Protein AF-A0A9Q9VNU4-F1 (afdb_monomer)

Mean predicted aligned error: 15.57 Å

Radius of gyration: 25.38 Å; Cα contacts (8 Å, |Δi|>4): 364; chains: 1; bounding box: 86×66×63 Å

Structure (mmCIF, N/CA/C/O backbone):
data_AF-A0A9Q9VNU4-F1
#
_entry.id   AF-A0A9Q9VNU4-F1
#
loop_
_atom_site.group_PDB
_atom_site.id
_atom_site.type_symbol
_atom_site.label_atom_id
_atom_site.label_alt_id
_atom_site.label_comp_id
_atom_site.label_asym_id
_atom_site.label_entity_id
_atom_site.label_seq_id
_atom_site.pdbx_PDB_ins_code
_atom_site.Cartn_x
_atom_site.Cartn_y
_atom_site.Cartn_z
_atom_site.occupancy
_atom_site.B_iso_or_equiv
_atom_site.auth_seq_id
_atom_site.auth_comp_id
_atom_site.auth_asym_id
_atom_site.auth_atom_id
_atom_site.pdbx_PDB_model_num
ATOM 1 N N . MET A 1 1 ? 21.575 -27.801 -21.746 1.00 34.59 1 MET A N 1
ATOM 2 C CA . MET A 1 1 ? 21.919 -27.372 -20.378 1.00 34.59 1 MET A CA 1
ATOM 3 C C . MET A 1 1 ? 20.641 -26.868 -19.729 1.00 34.59 1 MET A C 1
ATOM 5 O O . MET A 1 1 ? 20.031 -25.948 -20.246 1.00 34.59 1 MET A O 1
ATOM 9 N N . LEU A 1 2 ? 20.195 -27.627 -18.731 1.00 24.92 2 LEU A N 1
ATOM 10 C CA . LEU A 1 2 ? 18.969 -27.537 -17.918 1.00 24.92 2 LEU A CA 1
ATOM 11 C C . LEU A 1 2 ? 19.121 -26.368 -16.908 1.00 24.92 2 LEU A C 1
ATOM 13 O O . LEU A 1 2 ? 20.249 -26.140 -16.490 1.00 24.92 2 LEU A O 1
ATOM 17 N N . ASN A 1 3 ? 18.145 -25.585 -16.433 1.00 24.52 3 ASN A N 1
ATOM 18 C CA . ASN A 1 3 ? 16.682 -25.635 -16.376 1.00 24.52 3 ASN A CA 1
ATOM 19 C C . ASN A 1 3 ? 16.146 -24.196 -16.205 1.00 24.52 3 ASN A C 1
ATOM 21 O O . ASN A 1 3 ? 16.646 -23.470 -15.346 1.00 24.52 3 ASN A O 1
ATOM 25 N N . GLU A 1 4 ? 15.075 -23.838 -16.912 1.00 27.62 4 GLU A N 1
ATOM 26 C CA . GLU A 1 4 ? 14.162 -22.769 -16.491 1.00 27.62 4 GLU A CA 1
ATOM 27 C C . GLU A 1 4 ? 13.049 -23.378 -15.626 1.00 27.62 4 GLU A C 1
ATOM 29 O O . GLU A 1 4 ? 12.491 -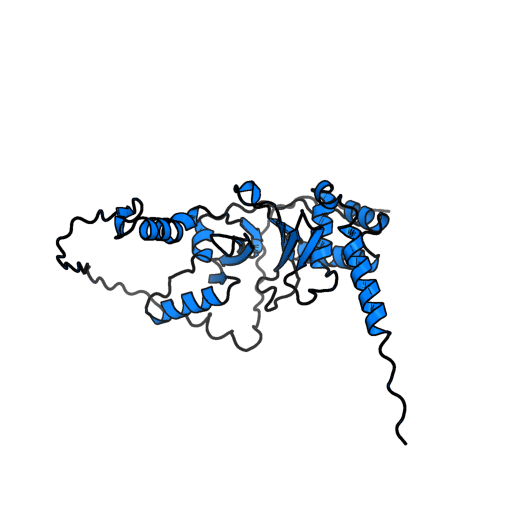24.421 -15.975 1.00 27.62 4 GLU A O 1
ATOM 34 N N . LEU A 1 5 ? 12.726 -22.756 -14.490 1.00 25.97 5 LEU A N 1
ATOM 35 C CA . LEU A 1 5 ? 11.567 -23.122 -13.672 1.00 25.97 5 LEU A CA 1
ATOM 36 C C . LEU A 1 5 ? 10.558 -21.964 -13.677 1.00 25.97 5 LEU A C 1
ATOM 38 O O . LEU A 1 5 ? 10.872 -20.899 -13.149 1.00 25.97 5 LEU A O 1
ATOM 42 N N . PRO A 1 6 ? 9.337 -22.162 -14.206 1.00 28.62 6 PRO A N 1
ATOM 43 C CA . PRO A 1 6 ? 8.233 -21.236 -13.999 1.00 28.62 6 PRO A CA 1
ATOM 44 C C . PRO A 1 6 ? 7.686 -21.360 -12.569 1.00 28.62 6 PRO A C 1
ATOM 46 O O . PRO A 1 6 ? 7.612 -22.458 -12.007 1.00 28.62 6 PRO A O 1
ATOM 49 N N . CYS A 1 7 ? 7.262 -20.232 -11.992 1.00 28.98 7 CYS A N 1
ATOM 50 C CA . CYS A 1 7 ? 6.582 -20.141 -10.699 1.00 28.98 7 CYS A CA 1
ATOM 51 C C . CYS A 1 7 ? 5.257 -20.927 -10.708 1.00 28.98 7 CYS A C 1
ATOM 53 O O . CYS A 1 7 ? 4.194 -20.393 -11.015 1.00 28.98 7 CYS A O 1
ATOM 55 N N . LEU A 1 8 ? 5.321 -22.215 -10.371 1.00 26.56 8 LEU A N 1
ATOM 56 C CA . LEU A 1 8 ? 4.157 -23.070 -10.159 1.00 26.56 8 LEU A CA 1
ATOM 57 C C . LEU A 1 8 ? 3.638 -22.930 -8.725 1.00 26.56 8 LEU A C 1
ATOM 59 O O . LEU A 1 8 ? 4.369 -23.120 -7.753 1.00 26.56 8 LEU A O 1
ATOM 63 N N . VAL A 1 9 ? 2.337 -22.651 -8.638 1.00 28.89 9 VAL A N 1
ATOM 64 C CA . VAL A 1 9 ? 1.485 -22.654 -7.443 1.00 28.89 9 VAL A CA 1
ATOM 65 C C . VAL A 1 9 ? 1.793 -23.871 -6.563 1.00 28.89 9 VAL A C 1
ATOM 67 O O . VAL A 1 9 ? 1.526 -25.010 -6.949 1.00 28.89 9 VAL A O 1
ATOM 70 N N . ARG A 1 10 ? 2.337 -23.647 -5.359 1.00 26.19 10 ARG A N 1
ATOM 71 C CA . ARG A 1 10 ? 2.519 -24.699 -4.349 1.00 26.19 10 ARG A CA 1
ATOM 72 C C . ARG A 1 10 ? 1.637 -24.453 -3.130 1.00 26.19 10 ARG A C 1
ATOM 74 O O . ARG A 1 10 ? 1.645 -23.401 -2.506 1.00 26.19 10 ARG A O 1
ATOM 81 N N . ARG A 1 11 ? 0.874 -25.501 -2.836 1.00 24.28 11 ARG A N 1
ATOM 82 C CA . ARG A 1 11 ? -0.026 -25.728 -1.706 1.00 24.28 11 ARG A CA 1
ATOM 83 C C . ARG A 1 11 ? 0.711 -25.523 -0.374 1.00 24.28 11 ARG A C 1
ATOM 85 O O . ARG A 1 11 ? 1.752 -26.135 -0.146 1.00 24.28 11 ARG A O 1
ATOM 92 N N . TRP A 1 12 ? 0.150 -24.682 0.491 1.00 25.73 12 TRP A N 1
ATOM 93 C CA . TRP A 1 12 ? 0.707 -24.300 1.789 1.00 25.73 12 TRP A CA 1
ATOM 94 C C . TRP A 1 12 ? 0.872 -25.502 2.737 1.00 25.73 12 TRP A C 1
ATOM 96 O O . TRP A 1 12 ? -0.091 -26.215 3.023 1.00 25.73 12 TRP A O 1
ATOM 106 N N . ARG A 1 13 ? 2.088 -25.698 3.261 1.00 21.03 13 ARG A N 1
ATOM 107 C CA . ARG A 1 13 ? 2.364 -26.470 4.482 1.00 21.03 13 ARG A CA 1
ATOM 108 C C . ARG A 1 13 ? 2.942 -25.495 5.504 1.00 21.03 13 ARG A C 1
ATOM 110 O O . ARG A 1 13 ? 3.979 -24.891 5.256 1.00 21.03 13 ARG A O 1
ATOM 117 N N . LEU A 1 14 ? 2.238 -25.321 6.619 1.00 23.92 14 LEU A N 1
ATOM 118 C CA . LEU A 1 14 ? 2.679 -24.515 7.754 1.00 23.92 14 LEU A CA 1
ATOM 119 C C . LEU A 1 14 ? 3.905 -25.182 8.392 1.00 23.92 14 LEU A C 1
ATOM 121 O O . LEU A 1 14 ? 3.800 -26.284 8.927 1.00 23.92 14 LEU A O 1
ATOM 125 N N . GLN A 1 15 ? 5.053 -24.511 8.348 1.00 21.91 15 GLN A N 1
ATOM 126 C CA . GLN A 1 15 ? 6.173 -24.769 9.249 1.00 21.91 15 GLN A CA 1
ATOM 127 C C . GLN A 1 15 ? 6.395 -23.503 10.072 1.00 21.91 15 GLN A C 1
ATOM 129 O O . GLN A 1 15 ? 6.761 -22.453 9.551 1.00 21.91 15 GLN A O 1
ATOM 134 N N . LEU A 1 16 ? 6.082 -23.611 11.362 1.00 23.41 16 LEU A N 1
ATOM 135 C CA . LEU A 1 16 ? 6.299 -22.579 12.364 1.00 23.41 16 LEU A CA 1
ATOM 136 C C . LEU A 1 16 ? 7.785 -22.586 12.732 1.00 23.41 16 LEU A C 1
ATOM 138 O O . LEU A 1 16 ? 8.254 -23.552 13.326 1.00 23.41 16 LEU A O 1
ATOM 142 N N . ASN A 1 17 ? 8.504 -21.515 12.404 1.00 23.59 17 ASN A N 1
ATOM 143 C CA . ASN A 1 17 ? 9.797 -21.221 13.012 1.00 23.59 17 ASN A CA 1
ATOM 144 C C . ASN A 1 17 ? 9.643 -19.985 13.899 1.00 23.59 17 ASN A C 1
ATOM 146 O O . ASN A 1 17 ? 9.332 -18.891 13.431 1.00 23.59 17 ASN A O 1
ATOM 150 N N . HIS A 1 18 ? 9.837 -20.197 15.198 1.00 25.20 18 HIS A N 1
ATOM 151 C CA . HIS A 1 18 ? 9.922 -19.157 16.212 1.00 25.20 18 HIS A CA 1
ATOM 152 C C . HIS A 1 18 ? 11.251 -18.410 16.045 1.00 25.20 18 HIS A C 1
ATOM 154 O O . HIS A 1 18 ? 12.316 -18.990 16.245 1.00 25.20 18 HIS A O 1
ATOM 160 N N . GLN A 1 19 ? 11.196 -17.118 15.727 1.00 23.56 19 GLN A N 1
ATOM 161 C CA . GLN A 1 19 ? 12.301 -16.197 15.980 1.00 23.56 19 GLN A CA 1
ATOM 162 C C . GLN A 1 19 ? 11.777 -14.997 16.765 1.00 23.56 19 GLN A C 1
ATOM 164 O O . GLN A 1 19 ? 10.882 -14.272 16.335 1.00 23.56 19 GLN A O 1
ATOM 169 N N . SER A 1 20 ? 12.330 -14.840 17.962 1.00 24.19 20 SER A N 1
ATOM 170 C CA . SER A 1 20 ? 12.171 -13.709 18.864 1.00 24.19 20 SER A CA 1
ATOM 171 C C . SER A 1 20 ? 12.849 -12.480 18.254 1.00 24.19 20 SER A C 1
ATOM 173 O O . SER A 1 20 ? 14.050 -12.490 17.998 1.00 24.19 20 SER A O 1
ATOM 175 N N . ILE A 1 21 ? 12.080 -11.417 18.015 1.00 30.14 21 ILE A N 1
ATOM 176 C CA . ILE A 1 21 ? 12.589 -10.158 17.460 1.00 30.14 21 ILE A CA 1
ATOM 177 C C . ILE A 1 21 ? 12.680 -9.135 18.593 1.00 30.14 21 ILE A C 1
ATOM 179 O O . ILE A 1 21 ? 11.670 -8.741 19.174 1.00 30.14 21 ILE A O 1
ATOM 183 N N . LEU A 1 22 ? 13.909 -8.717 18.895 1.00 23.70 22 LEU A N 1
ATOM 184 C CA . LEU A 1 22 ? 14.224 -7.610 19.796 1.00 23.70 22 LEU A CA 1
ATOM 185 C C . LEU A 1 22 ? 13.928 -6.271 19.097 1.00 23.70 22 LEU A C 1
ATOM 187 O O . LEU A 1 22 ? 14.356 -6.031 17.970 1.00 23.70 22 LEU A O 1
ATOM 191 N N . PHE A 1 23 ? 13.171 -5.411 19.778 1.00 29.06 23 PHE A N 1
ATOM 192 C CA . PHE A 1 23 ? 12.784 -4.071 19.330 1.00 29.06 23 PHE A CA 1
ATOM 193 C C . PHE A 1 23 ? 13.932 -3.062 19.529 1.00 29.06 23 PHE A C 1
ATOM 195 O O . PHE A 1 23 ? 14.555 -3.077 20.590 1.00 29.06 23 PHE A O 1
ATOM 202 N N . PRO A 1 24 ? 14.180 -2.119 18.600 1.00 29.47 24 PRO A N 1
ATOM 203 C CA . PRO A 1 24 ? 15.022 -0.960 18.878 1.00 29.47 24 PRO A CA 1
ATOM 204 C C . PRO A 1 24 ? 14.367 -0.035 19.915 1.00 29.47 24 PRO A C 1
ATOM 206 O O . PRO A 1 24 ? 13.177 0.286 19.863 1.00 29.47 24 PRO A O 1
ATOM 209 N N . ASN A 1 25 ? 15.185 0.369 20.880 1.00 36.34 25 ASN A N 1
ATOM 210 C CA . ASN A 1 25 ? 14.823 0.958 22.163 1.00 36.34 25 ASN A CA 1
ATOM 211 C C . ASN A 1 25 ? 14.117 2.323 22.053 1.00 36.34 25 ASN A C 1
ATOM 213 O O . ASN A 1 25 ? 14.747 3.310 21.683 1.00 36.34 25 ASN A O 1
ATOM 217 N N . ARG A 1 26 ? 12.821 2.345 22.418 1.00 35.53 26 ARG A N 1
ATOM 218 C CA . ARG A 1 26 ? 12.043 3.412 23.119 1.00 35.53 26 ARG A CA 1
ATOM 219 C C . ARG A 1 26 ? 10.527 3.112 23.137 1.00 35.53 26 ARG A C 1
ATOM 221 O O . ARG A 1 26 ? 9.760 3.878 23.704 1.00 35.53 26 ARG A O 1
ATOM 228 N N . TRP A 1 27 ? 10.083 2.004 22.537 1.00 44.81 27 TRP A N 1
ATOM 229 C CA . TRP A 1 27 ? 8.650 1.710 22.350 1.00 44.81 27 TRP A CA 1
ATOM 230 C C . TRP A 1 27 ? 8.255 0.268 22.715 1.00 44.81 27 TRP A C 1
ATOM 232 O O . TRP A 1 27 ? 7.097 -0.110 22.570 1.00 44.81 27 TRP A O 1
ATOM 242 N N . SER A 1 28 ? 9.200 -0.523 23.238 1.00 30.06 28 SER A N 1
ATOM 243 C CA . SER A 1 28 ? 9.034 -1.937 23.608 1.00 30.06 28 SER A CA 1
ATOM 244 C C . SER A 1 28 ? 8.224 -2.169 24.887 1.00 30.06 28 SER A C 1
ATOM 246 O O . SER A 1 28 ? 7.683 -3.253 25.049 1.00 30.06 28 SER A O 1
ATOM 248 N N . ASN A 1 29 ? 8.112 -1.179 25.777 1.00 28.39 29 ASN A N 1
ATOM 249 C CA . ASN A 1 29 ? 7.577 -1.410 27.127 1.00 28.39 29 ASN A CA 1
ATOM 250 C C . ASN A 1 29 ? 6.106 -1.013 27.315 1.00 28.39 29 ASN A C 1
ATOM 252 O O . ASN A 1 29 ? 5.580 -1.199 28.397 1.00 28.39 29 ASN A O 1
ATOM 256 N N . VAL A 1 30 ? 5.419 -0.461 26.306 1.00 37.03 30 VAL A N 1
ATOM 257 C CA . VAL A 1 30 ? 4.043 0.050 26.507 1.00 37.03 30 VAL A CA 1
ATOM 258 C C . VAL A 1 30 ? 2.973 -0.865 25.907 1.00 37.03 30 VAL A C 1
ATOM 260 O O . VAL A 1 30 ? 1.842 -0.861 26.373 1.00 37.03 30 VAL A O 1
ATOM 263 N N . VAL A 1 31 ? 3.300 -1.674 24.894 1.00 37.28 31 VAL A N 1
ATOM 264 C CA . VAL A 1 31 ? 2.297 -2.501 24.189 1.00 37.28 31 VAL A CA 1
ATOM 265 C C . VAL A 1 31 ? 2.208 -3.921 24.757 1.00 37.28 31 VAL A C 1
ATOM 267 O O . VAL A 1 31 ? 1.127 -4.499 24.791 1.00 37.28 31 VAL A O 1
ATOM 270 N N . THR A 1 32 ? 3.315 -4.475 25.252 1.00 33.34 32 THR A N 1
ATOM 271 C CA . THR A 1 32 ? 3.377 -5.827 25.836 1.00 33.34 32 THR A CA 1
ATOM 272 C C . THR A 1 32 ? 2.886 -5.895 27.281 1.00 33.34 32 THR A C 1
ATOM 274 O O . THR A 1 32 ? 2.442 -6.952 27.715 1.00 33.34 32 THR A O 1
ATOM 277 N N . GLU A 1 33 ? 2.911 -4.785 28.020 1.00 30.86 33 GLU A N 1
ATOM 278 C CA . GLU A 1 33 ? 2.530 -4.765 29.439 1.00 30.86 33 GLU A CA 1
ATOM 279 C C . GLU A 1 33 ? 1.004 -4.680 29.649 1.00 30.86 33 GLU A C 1
ATOM 281 O O . GLU A 1 33 ? 0.493 -5.151 30.659 1.00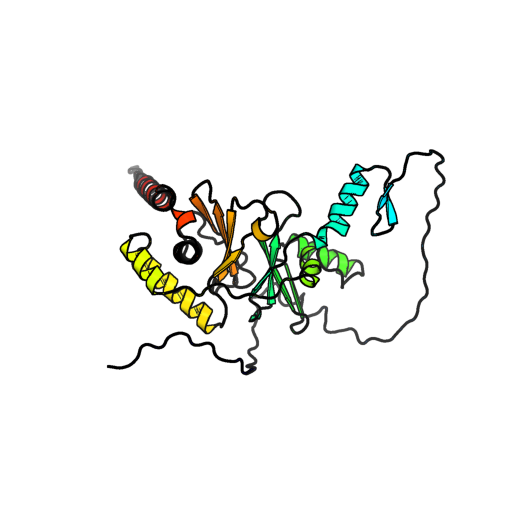 30.86 33 GLU A O 1
ATOM 286 N N . TYR A 1 34 ? 0.243 -4.168 28.670 1.00 35.50 34 TYR A N 1
ATOM 287 C CA . TYR A 1 34 ? -1.209 -3.969 28.815 1.00 35.50 34 TYR A CA 1
ATOM 288 C C . TYR A 1 34 ? -2.058 -5.246 28.712 1.00 35.50 34 TYR A C 1
ATOM 290 O O . TYR A 1 34 ? -3.191 -5.249 29.187 1.00 35.50 34 TYR A O 1
ATOM 298 N N . TYR A 1 35 ? -1.551 -6.322 28.102 1.00 37.28 35 TYR A N 1
ATOM 299 C CA . TYR A 1 35 ? -2.343 -7.536 27.848 1.00 37.28 35 TYR A CA 1
ATOM 300 C C . TYR A 1 35 ? -1.955 -8.740 28.715 1.00 37.28 35 TYR A C 1
ATOM 302 O O . TYR A 1 35 ? -2.563 -9.799 28.577 1.00 37.28 35 TYR A O 1
ATOM 310 N N . HIS A 1 36 ? -0.979 -8.602 29.621 1.00 32.16 36 HIS A N 1
ATOM 311 C CA . HIS A 1 36 ? -0.465 -9.740 30.391 1.00 32.16 36 HIS A CA 1
ATOM 312 C C . HIS A 1 36 ? -1.122 -9.950 31.768 1.00 32.16 36 HIS A C 1
ATOM 314 O O . HIS A 1 36 ? -0.790 -10.919 32.450 1.00 32.16 36 HIS A O 1
ATOM 320 N N . THR A 1 37 ? -2.056 -9.092 32.190 1.00 32.81 37 THR A N 1
ATOM 321 C CA . THR A 1 37 ? -2.603 -9.122 33.558 1.00 32.81 37 THR A CA 1
ATOM 322 C C . THR A 1 37 ? -4.081 -8.742 33.635 1.00 32.81 37 THR A C 1
ATOM 324 O O . THR A 1 37 ? -4.416 -7.697 34.173 1.00 32.81 37 THR A O 1
ATOM 327 N N . VAL A 1 38 ? -4.994 -9.611 33.190 1.00 29.33 38 VAL A N 1
ATOM 328 C CA . VAL A 1 38 ? -6.340 -9.657 33.798 1.00 29.33 38 VAL A CA 1
ATOM 329 C C . VAL A 1 38 ? -6.870 -11.095 33.775 1.00 29.33 38 VAL A C 1
ATOM 331 O O . VAL A 1 38 ? -7.426 -11.555 32.779 1.00 29.33 38 VAL A O 1
ATOM 334 N N . GLU A 1 39 ? -6.704 -11.811 34.890 1.00 26.58 39 GLU A N 1
ATOM 335 C CA . GLU A 1 39 ? -7.546 -12.967 35.213 1.00 26.58 39 GLU A CA 1
ATOM 336 C C . GLU A 1 39 ? -8.970 -12.465 35.484 1.00 26.58 39 GLU A C 1
ATOM 338 O O . GLU A 1 39 ? -9.198 -11.585 36.316 1.00 26.58 39 GLU A O 1
ATOM 343 N N . LEU A 1 40 ? -9.935 -12.997 34.735 1.00 26.56 40 LEU A N 1
ATOM 344 C CA . LEU A 1 40 ? -11.345 -12.650 34.859 1.00 26.56 40 LEU A CA 1
ATOM 345 C C . LEU A 1 40 ? -11.933 -13.310 36.112 1.00 26.56 40 LEU A C 1
ATOM 347 O O . LEU A 1 40 ? -12.049 -14.533 36.171 1.00 26.56 40 LEU A O 1
ATOM 351 N N . GLN A 1 41 ? -12.398 -12.502 37.064 1.00 24.81 41 GLN A N 1
ATOM 352 C CA . GLN A 1 41 ? -13.490 -12.901 37.953 1.00 24.81 41 GLN A CA 1
ATOM 353 C C . GLN A 1 41 ? -14.753 -12.101 37.603 1.00 24.81 41 GLN A C 1
ATOM 355 O O . GLN A 1 41 ? -14.663 -10.897 37.357 1.00 24.81 41 GLN A O 1
ATOM 360 N N . PRO A 1 42 ? -15.932 -12.747 37.546 1.00 26.23 42 PRO A N 1
ATOM 361 C CA . PRO A 1 42 ? -17.157 -12.099 37.110 1.00 26.23 42 PRO A CA 1
ATOM 362 C C . PRO A 1 42 ? -17.793 -11.330 38.272 1.00 26.23 42 PRO A C 1
ATOM 364 O O . PRO A 1 42 ? -18.307 -11.926 39.216 1.00 26.23 42 PRO A O 1
ATOM 367 N N . THR A 1 43 ? -17.821 -10.004 38.182 1.00 24.16 43 THR A N 1
ATOM 368 C CA . THR A 1 43 ? -18.694 -9.167 39.011 1.00 24.16 43 THR A CA 1
ATOM 369 C C . THR A 1 43 ? -19.861 -8.660 38.171 1.00 24.16 43 THR A C 1
ATOM 371 O O . THR A 1 43 ? -19.714 -7.847 37.263 1.00 24.16 43 THR A O 1
ATOM 374 N N . MET A 1 44 ? -21.051 -9.180 38.478 1.00 29.52 44 MET A N 1
ATOM 375 C CA . MET A 1 44 ? -22.321 -8.587 38.067 1.00 29.52 44 MET A CA 1
ATOM 376 C C . MET A 1 44 ? -22.458 -7.210 38.722 1.00 29.52 44 MET A C 1
ATOM 378 O O . MET A 1 44 ? -22.459 -7.133 39.948 1.00 29.52 44 MET A O 1
ATOM 382 N N . VAL A 1 45 ? -22.665 -6.155 37.932 1.00 25.28 45 VAL A N 1
ATOM 383 C CA . VAL A 1 45 ? -23.333 -4.934 38.405 1.00 25.28 45 VAL A CA 1
ATOM 384 C C . VAL A 1 45 ? -24.285 -4.439 37.318 1.00 25.28 45 VAL A C 1
ATOM 386 O O . VAL A 1 45 ? -23.940 -4.360 36.140 1.00 25.28 45 VAL A O 1
ATOM 389 N N . LEU A 1 46 ? -25.519 -4.202 37.755 1.00 24.66 46 LEU A N 1
ATOM 390 C CA . LEU A 1 46 ? -26.686 -3.799 36.985 1.00 24.66 46 LEU A CA 1
ATOM 391 C C . LEU A 1 46 ? -26.581 -2.368 36.436 1.00 24.66 46 LEU A C 1
ATOM 393 O O . LEU A 1 46 ? -25.860 -1.521 36.948 1.00 24.66 46 LEU A O 1
ATOM 397 N N . SER A 1 47 ? -27.367 -2.169 35.379 1.00 31.61 47 SER A N 1
ATOM 398 C CA . SER A 1 47 ? -27.673 -0.942 34.644 1.00 31.61 47 SER A CA 1
ATOM 399 C C . SER A 1 47 ? -27.954 0.287 35.509 1.00 31.61 47 SER A C 1
ATOM 401 O O . SER A 1 47 ? -28.786 0.219 36.406 1.00 31.61 47 SER A O 1
ATOM 403 N N . GLU A 1 48 ? -27.409 1.435 35.093 1.00 23.52 48 GLU A N 1
ATOM 404 C CA . GLU A 1 48 ? -28.064 2.736 35.259 1.00 23.52 48 GLU A CA 1
ATOM 405 C C . GLU A 1 48 ? -27.982 3.528 33.945 1.00 23.52 48 GLU A C 1
ATOM 407 O O . GLU A 1 48 ? -26.945 4.066 33.556 1.00 23.52 48 GLU A O 1
ATOM 412 N N . ASN A 1 49 ? -29.110 3.560 33.230 1.00 33.06 49 ASN A N 1
ATOM 413 C CA . ASN A 1 49 ? -29.376 4.503 32.150 1.00 33.06 49 ASN A CA 1
ATOM 414 C C . ASN A 1 49 ? -29.606 5.889 32.764 1.00 33.06 49 ASN A C 1
ATOM 416 O O . ASN A 1 49 ? -30.620 6.106 33.423 1.00 33.06 49 ASN A O 1
ATOM 420 N N . GLN A 1 50 ? -28.716 6.846 32.509 1.00 29.48 50 GLN A N 1
ATOM 421 C CA . GLN A 1 50 ? -28.994 8.248 32.814 1.00 29.48 50 GLN A CA 1
ATOM 422 C C . GLN A 1 50 ? -29.756 8.887 31.648 1.00 29.48 50 GLN A C 1
ATOM 424 O O . GLN A 1 50 ? -29.176 9.331 30.657 1.00 29.48 50 GLN A O 1
ATOM 429 N N . GLN A 1 51 ? -31.083 8.911 31.787 1.00 35.47 51 GLN A N 1
ATOM 430 C CA . GLN A 1 51 ? -31.946 9.909 31.161 1.00 35.47 51 GLN A CA 1
ATOM 431 C C . GLN A 1 51 ? -31.662 11.265 31.809 1.00 35.47 51 GLN A C 1
ATOM 433 O O . GLN A 1 51 ? -31.831 11.432 33.015 1.00 35.47 51 GLN A O 1
ATOM 438 N N . THR A 1 52 ? -31.247 12.241 31.007 1.00 29.45 52 THR A N 1
ATOM 439 C CA . THR A 1 52 ? -31.325 13.653 31.378 1.00 29.45 52 THR A CA 1
ATOM 440 C C . THR A 1 52 ? -32.529 14.261 30.671 1.00 29.45 52 THR A C 1
ATOM 442 O O . THR A 1 52 ? -32.464 14.668 29.511 1.00 29.45 52 THR A O 1
ATOM 445 N N . ASP A 1 53 ? -33.653 14.289 31.387 1.00 33.69 53 ASP A N 1
ATOM 446 C CA . ASP A 1 53 ? -34.790 15.136 31.050 1.00 33.69 53 ASP A CA 1
ATOM 447 C C . ASP A 1 53 ? -34.431 16.586 31.389 1.00 33.69 53 ASP A C 1
ATOM 449 O O . ASP A 1 53 ? -34.263 16.950 32.549 1.00 33.69 53 ASP A O 1
ATOM 453 N N . ASN A 1 54 ? -34.321 17.418 30.356 1.00 32.31 54 ASN A N 1
ATOM 454 C CA . ASN A 1 54 ? -34.546 18.852 30.468 1.00 32.31 54 ASN A CA 1
ATOM 455 C C . ASN A 1 54 ? -35.659 19.201 29.477 1.00 32.31 54 ASN A C 1
ATOM 457 O O . ASN A 1 54 ? -35.471 19.149 28.257 1.00 32.31 54 ASN A O 1
ATOM 461 N N . GLU A 1 55 ? -36.834 19.508 30.027 1.00 41.22 55 GLU A N 1
ATOM 462 C CA . GLU A 1 55 ? -37.957 20.088 29.303 1.00 41.22 55 GLU A CA 1
ATOM 463 C C . GLU A 1 55 ? -37.561 21.471 28.775 1.00 41.22 55 GLU A C 1
ATOM 465 O O . GLU A 1 55 ? -37.476 22.439 29.525 1.00 41.22 55 GLU A O 1
ATOM 470 N N . ASP A 1 56 ? -37.379 21.569 27.459 1.00 33.09 56 ASP A N 1
ATOM 471 C CA . ASP A 1 56 ? -37.535 22.825 26.734 1.00 33.09 56 ASP A CA 1
ATOM 472 C C . ASP A 1 56 ? -38.601 22.620 25.649 1.00 33.09 56 ASP A C 1
ATOM 474 O O . ASP A 1 56 ? -38.420 21.875 24.674 1.00 33.09 56 ASP A O 1
ATOM 478 N N . LYS A 1 57 ? -39.775 23.214 25.888 1.00 42.03 57 LYS A N 1
ATOM 479 C CA . LYS A 1 57 ? -40.944 23.188 25.006 1.00 42.03 57 LYS A CA 1
ATOM 480 C C . LYS A 1 57 ? -40.753 24.214 23.894 1.00 42.03 57 LYS A C 1
ATOM 482 O O . LYS A 1 57 ? -41.284 25.318 23.934 1.00 42.03 57 LYS A O 1
ATOM 487 N N . THR A 1 58 ? -40.075 23.790 22.837 1.00 40.25 58 THR A N 1
ATOM 488 C CA . THR A 1 58 ? -40.256 24.334 21.486 1.00 40.25 58 THR A CA 1
ATOM 489 C C . THR A 1 58 ? -40.310 23.166 20.496 1.00 40.25 58 THR A C 1
ATOM 491 O O . THR A 1 58 ? -39.391 22.343 20.485 1.00 40.25 58 THR A O 1
ATOM 494 N N . PRO A 1 59 ? -41.354 23.038 19.650 1.00 42.91 59 PRO A N 1
ATOM 495 C CA . PRO A 1 59 ? -41.454 21.964 18.665 1.00 42.91 59 PRO A CA 1
ATOM 496 C C . PRO A 1 59 ? -40.567 22.290 17.453 1.00 42.91 59 PRO A C 1
ATOM 498 O O . PRO A 1 59 ? -41.034 22.489 16.336 1.00 42.91 59 PRO A O 1
ATOM 501 N N . GLY A 1 60 ? -39.258 22.393 17.677 1.00 52.28 60 GLY A N 1
ATOM 502 C CA . GLY A 1 60 ? -38.276 22.345 16.604 1.00 52.28 60 GLY A CA 1
ATOM 503 C C . GLY A 1 60 ? -38.119 20.890 16.184 1.00 52.28 60 GLY A C 1
ATOM 504 O O . GLY A 1 60 ? -37.792 20.061 17.027 1.00 52.28 60 GLY A O 1
ATOM 505 N N . ASN A 1 61 ? -38.382 20.569 14.914 1.00 63.31 61 ASN A N 1
ATOM 506 C CA . ASN A 1 61 ? -38.272 19.224 14.333 1.00 63.31 61 ASN A CA 1
ATOM 507 C C . ASN A 1 61 ? -36.908 18.563 14.638 1.00 63.31 61 ASN A C 1
ATOM 509 O O . ASN A 1 61 ? -35.963 18.657 13.849 1.00 63.31 61 ASN A O 1
ATOM 513 N N . LYS A 1 62 ? -36.794 17.872 15.778 1.00 73.69 62 LYS A N 1
ATOM 514 C CA . LYS A 1 62 ? -35.629 17.054 16.122 1.00 73.69 62 LYS A CA 1
ATOM 515 C C . LYS A 1 62 ? -35.647 15.832 15.208 1.00 73.69 62 LYS A C 1
ATOM 517 O O . LYS A 1 62 ? -36.612 15.075 15.193 1.00 73.69 62 LYS A O 1
ATOM 522 N N . SER A 1 63 ? -34.595 15.659 14.416 1.00 79.38 63 SER A N 1
ATOM 523 C CA . SER A 1 63 ? -34.480 14.549 13.466 1.00 79.38 63 SER A CA 1
ATOM 524 C C . SER A 1 63 ? -33.674 13.415 14.099 1.00 79.38 63 SER A C 1
ATOM 526 O O . SER A 1 63 ? -32.564 13.647 14.582 1.00 79.38 63 SER A O 1
ATOM 528 N N . ALA A 1 64 ? -34.228 12.202 14.106 1.00 87.06 64 ALA A N 1
ATOM 529 C CA . ALA A 1 64 ? -33.582 11.020 14.673 1.00 87.06 64 ALA A CA 1
ATOM 530 C C . ALA A 1 64 ? -32.768 10.261 13.622 1.00 87.06 64 ALA A C 1
ATOM 532 O O . ALA A 1 64 ? -33.224 10.069 12.489 1.00 87.06 64 ALA A O 1
ATOM 533 N N . CYS A 1 65 ? -31.591 9.773 14.013 1.00 84.12 65 CYS A N 1
ATOM 534 C CA . CYS A 1 65 ? -30.852 8.825 13.195 1.00 84.12 65 CYS A CA 1
ATOM 535 C C . CYS A 1 65 ? -31.572 7.481 13.156 1.00 84.12 65 CYS A C 1
ATOM 537 O O . CYS A 1 65 ? -31.782 6.852 14.189 1.00 84.12 65 CYS A O 1
ATOM 539 N N . GLN A 1 66 ? -31.877 7.000 11.953 1.00 82.56 66 GLN A N 1
ATOM 540 C CA . GLN A 1 66 ? -32.606 5.742 11.764 1.00 82.56 66 GLN A CA 1
ATOM 541 C C . GLN A 1 66 ? -31.795 4.499 12.165 1.00 82.56 66 GLN A C 1
ATOM 543 O O . GLN A 1 66 ? -32.362 3.429 12.344 1.00 82.56 66 GLN A O 1
ATOM 548 N N . LYS A 1 67 ? -30.469 4.628 12.303 1.00 78.06 67 LYS A N 1
ATOM 549 C CA . LYS A 1 67 ? -29.566 3.507 12.599 1.00 78.06 67 LYS A CA 1
ATOM 550 C C . LYS A 1 67 ? -29.216 3.359 14.082 1.00 78.06 67 LYS A C 1
ATOM 552 O O . LYS A 1 67 ? -28.942 2.246 14.512 1.00 78.06 67 LYS A O 1
ATOM 557 N N . CYS A 1 68 ? -29.209 4.440 14.864 1.00 81.00 68 CYS A N 1
ATOM 558 C CA . CYS A 1 68 ? -28.890 4.383 16.302 1.00 81.00 68 CYS A CA 1
ATOM 559 C C . CYS A 1 68 ? -29.869 5.136 17.213 1.00 81.00 68 CYS A C 1
ATOM 561 O O . CYS A 1 68 ? -29.672 5.159 18.424 1.00 81.00 68 CYS A O 1
ATOM 563 N N . GLY A 1 69 ? -30.896 5.780 16.657 1.00 81.38 69 GLY A N 1
ATOM 564 C CA . GLY A 1 69 ? -31.938 6.461 17.427 1.00 81.38 69 GLY A CA 1
ATOM 565 C C . GLY A 1 69 ? -31.525 7.786 18.078 1.00 81.38 69 GLY A C 1
ATOM 566 O O . GLY A 1 69 ? -32.349 8.400 18.746 1.00 81.38 69 GLY A O 1
ATOM 567 N N . ILE A 1 70 ? -30.290 8.267 17.887 1.00 84.75 70 ILE A N 1
ATOM 568 C CA . ILE A 1 70 ? -29.844 9.544 18.468 1.00 84.75 70 ILE A CA 1
ATOM 569 C C . ILE A 1 70 ? -30.550 10.718 17.770 1.00 84.75 70 ILE A C 1
ATOM 571 O O . ILE A 1 70 ? -30.597 10.789 16.538 1.00 84.75 70 ILE A O 1
ATOM 575 N N . PHE A 1 71 ? -31.078 11.651 18.565 1.00 86.94 71 PHE A N 1
ATOM 576 C CA . PHE A 1 71 ? -31.787 12.839 18.090 1.00 86.94 71 PHE A CA 1
ATOM 577 C C . PHE A 1 71 ? -30.845 14.023 17.880 1.00 86.94 71 PHE A C 1
ATOM 579 O O . PHE A 1 71 ? -29.983 14.315 18.709 1.00 86.94 71 PHE A O 1
ATOM 586 N N . PHE A 1 72 ? -31.063 14.759 16.794 1.00 88.88 72 PHE A N 1
ATOM 587 C CA . PHE A 1 72 ? -30.312 15.965 16.467 1.00 88.88 72 PHE A CA 1
ATOM 588 C C . PHE A 1 72 ? -31.255 17.139 16.233 1.00 88.88 72 PHE A C 1
ATOM 590 O O . PHE A 1 72 ? -32.309 17.005 15.613 1.00 88.88 72 PHE A O 1
ATOM 597 N N . THR A 1 73 ? -30.840 18.313 16.702 1.00 86.69 73 THR A N 1
ATOM 598 C CA . THR A 1 73 ? -31.581 19.573 16.548 1.00 86.69 73 THR A CA 1
ATOM 599 C C . THR A 1 73 ? -31.533 20.125 15.125 1.00 86.69 73 THR A C 1
ATOM 601 O O . THR A 1 73 ? -32.399 20.900 14.738 1.00 86.69 73 THR A O 1
ATOM 604 N N . THR A 1 74 ? -30.543 19.719 14.325 1.00 86.12 74 THR A N 1
ATOM 605 C CA . THR A 1 74 ? -30.403 20.132 12.926 1.00 86.12 74 THR A CA 1
ATOM 606 C C . THR A 1 74 ? -30.140 18.935 12.018 1.00 86.12 74 THR A C 1
ATOM 608 O O . THR A 1 74 ? -29.406 18.003 12.361 1.00 86.12 74 THR A O 1
ATOM 611 N N . THR A 1 75 ? -30.688 18.988 10.803 1.00 84.31 75 THR A N 1
ATOM 612 C CA . THR A 1 75 ? -30.465 17.972 9.762 1.00 84.31 75 THR A CA 1
ATOM 613 C C . THR A 1 75 ? -28.998 17.891 9.329 1.00 84.31 75 THR A C 1
ATOM 615 O O . THR A 1 75 ? -28.524 16.821 8.954 1.00 84.31 75 THR A O 1
ATOM 618 N N . SER A 1 76 ? -28.236 18.987 9.423 1.00 81.94 76 SER A N 1
ATOM 619 C CA . SER A 1 76 ? -26.793 19.003 9.148 1.00 81.94 76 SER A CA 1
ATOM 620 C C . SER A 1 76 ? -25.995 18.195 10.175 1.00 81.94 76 SER A C 1
ATOM 622 O O . SER A 1 76 ? -25.091 17.446 9.791 1.00 81.94 76 SER A O 1
ATOM 624 N N . ASN A 1 77 ? -26.354 18.284 11.461 1.00 82.56 77 ASN A N 1
ATOM 625 C CA . ASN A 1 77 ? -25.751 17.481 12.521 1.00 82.56 77 ASN A CA 1
ATOM 626 C C . ASN A 1 77 ? -26.156 16.012 12.422 1.00 82.56 77 ASN A C 1
ATOM 628 O O . ASN A 1 77 ? -25.275 15.164 12.545 1.00 82.56 77 ASN A O 1
ATOM 632 N N . LEU A 1 78 ? -27.422 15.716 12.102 1.00 83.81 78 LEU A N 1
ATOM 633 C CA . LEU A 1 78 ? -27.864 14.349 11.817 1.00 83.81 78 LEU A CA 1
ATOM 634 C C . LEU A 1 78 ? -27.069 13.742 10.653 1.00 83.81 78 LEU A C 1
ATOM 636 O O . LEU A 1 78 ? -26.439 12.705 10.818 1.00 83.81 78 LEU A O 1
ATOM 640 N N . ARG A 1 79 ? -26.992 14.429 9.505 1.00 79.44 79 ARG A N 1
ATOM 641 C CA . ARG A 1 79 ? -26.208 13.960 8.347 1.00 79.44 79 ARG A CA 1
ATOM 642 C C . ARG A 1 79 ? -24.726 13.802 8.680 1.00 79.44 79 ARG A C 1
ATOM 644 O O . ARG A 1 79 ? -24.059 12.905 8.172 1.00 79.44 79 ARG A O 1
ATOM 651 N N . ARG A 1 80 ? -24.149 14.692 9.495 1.00 77.62 80 ARG A N 1
ATOM 652 C CA . ARG A 1 80 ? -22.762 14.557 9.974 1.00 77.62 80 ARG A CA 1
ATOM 653 C C . ARG A 1 80 ? -22.608 13.319 10.855 1.00 77.62 80 ARG A C 1
ATOM 655 O O . ARG A 1 80 ? -21.672 12.560 10.638 1.00 77.62 80 ARG A O 1
ATOM 662 N N . HIS A 1 81 ? -23.519 13.101 11.793 1.00 80.75 81 HIS A N 1
ATOM 663 C CA . HIS A 1 81 ? -23.537 11.921 12.643 1.00 80.75 81 HIS A CA 1
ATOM 664 C C . HIS A 1 81 ? -23.678 10.636 11.820 1.00 80.75 81 HIS A C 1
ATOM 666 O O . HIS A 1 81 ? -22.837 9.755 11.950 1.00 80.75 81 HIS A O 1
ATOM 672 N N . GLU A 1 82 ? -24.653 10.562 10.914 1.00 76.38 82 GLU A N 1
ATOM 673 C CA . GLU A 1 82 ? -24.873 9.398 10.054 1.00 76.38 82 GLU A CA 1
ATOM 674 C C . GLU A 1 82 ? -23.638 9.074 9.221 1.00 76.38 82 GLU A C 1
ATOM 676 O O . GLU A 1 82 ? -23.229 7.922 9.142 1.00 76.38 82 GLU A O 1
ATOM 681 N N . ARG A 1 83 ? -22.962 10.087 8.676 1.00 69.94 83 ARG A N 1
ATOM 682 C CA . ARG A 1 83 ? -21.701 9.881 7.951 1.00 69.94 83 ARG A CA 1
ATOM 683 C C . ARG A 1 83 ? -20.575 9.366 8.845 1.00 69.94 83 ARG A C 1
ATOM 685 O O . ARG A 1 83 ? -19.837 8.476 8.440 1.00 69.94 83 ARG A O 1
ATOM 692 N N . LEU A 1 84 ? -20.419 9.920 10.045 1.00 67.81 84 LEU A N 1
ATOM 693 C CA . LEU A 1 84 ? -19.300 9.579 10.928 1.00 67.81 84 LEU A CA 1
ATOM 694 C C . LEU A 1 84 ? -19.492 8.242 11.648 1.00 67.81 84 LEU A C 1
ATOM 696 O O . LEU A 1 84 ? -18.525 7.500 11.805 1.00 67.81 84 LEU A O 1
ATOM 700 N N . GLN A 1 85 ? -20.715 7.953 12.083 1.00 67.81 85 GLN A N 1
ATOM 701 C CA . GLN A 1 85 ? -21.053 6.782 12.894 1.00 67.81 85 GLN A CA 1
ATOM 702 C C . GLN A 1 85 ? -21.580 5.623 12.052 1.00 67.81 85 GLN A C 1
ATOM 704 O O . GLN A 1 85 ? -21.418 4.471 12.432 1.00 67.81 85 GLN A O 1
ATOM 709 N N . HIS A 1 86 ? -22.164 5.914 10.888 1.00 69.38 86 HIS A N 1
ATOM 710 C CA . HIS A 1 86 ? -22.817 4.913 10.046 1.00 69.38 86 HIS A CA 1
ATOM 711 C C . HIS A 1 86 ? -22.375 4.918 8.578 1.00 69.38 86 HIS A C 1
ATOM 713 O O . HIS A 1 86 ? -22.929 4.167 7.774 1.00 69.38 86 HIS A O 1
ATOM 719 N N . GLY A 1 87 ? -21.405 5.764 8.220 1.00 60.16 87 GLY A N 1
ATOM 720 C CA . GLY A 1 87 ? -20.704 5.738 6.935 1.00 60.16 87 GLY A CA 1
ATOM 721 C C . GLY A 1 87 ? -19.390 4.951 6.982 1.00 60.16 87 GLY A C 1
ATOM 722 O O . GLY A 1 87 ? -18.676 4.911 5.982 1.00 60.16 87 GLY A O 1
ATOM 723 N N . GLN A 1 88 ? -19.049 4.339 8.128 1.00 56.00 88 GLN A N 1
ATOM 724 C CA . GLN A 1 88 ? -17.851 3.496 8.268 1.00 56.00 88 GLN A CA 1
ATOM 725 C C . GLN A 1 88 ? -17.921 2.251 7.372 1.00 56.00 88 GLN A C 1
ATOM 727 O O . GLN A 1 88 ? -16.903 1.878 6.797 1.00 56.00 88 GLN A O 1
ATOM 732 N N . ASP A 1 89 ? -19.123 1.706 7.161 1.00 54.50 89 ASP A N 1
ATOM 733 C CA . ASP A 1 89 ? -19.379 0.513 6.335 1.00 54.50 89 ASP A CA 1
ATOM 734 C C . ASP A 1 89 ? -19.279 0.781 4.823 1.00 54.50 89 ASP A C 1
ATOM 736 O O . ASP A 1 89 ? -19.420 -0.129 4.013 1.00 54.50 89 ASP A O 1
ATOM 740 N N . GLN A 1 90 ? -19.063 2.038 4.415 1.00 65.50 90 GLN A N 1
ATOM 741 C CA . GLN A 1 90 ? -19.049 2.442 3.005 1.00 65.50 90 GLN A CA 1
ATOM 742 C C . GLN A 1 90 ? -17.643 2.635 2.434 1.00 65.50 90 GLN A C 1
ATOM 744 O O . GLN A 1 90 ? -17.510 3.001 1.268 1.00 65.50 90 GLN A O 1
ATOM 749 N N . GLN A 1 91 ? -16.586 2.472 3.235 1.00 79.75 91 GLN A N 1
ATOM 750 C CA . GLN A 1 91 ? -15.222 2.624 2.730 1.00 79.75 91 GLN A CA 1
ATOM 751 C C . GLN A 1 91 ? -14.604 1.272 2.399 1.00 79.75 91 GLN A C 1
ATOM 753 O O . GLN A 1 91 ? -14.710 0.349 3.206 1.00 79.75 91 GLN A O 1
ATOM 758 N N . PRO A 1 92 ? -13.902 1.160 1.258 1.00 87.19 92 PRO A N 1
ATOM 759 C CA . PRO A 1 92 ? -13.214 -0.069 0.933 1.00 87.19 92 PRO A CA 1
ATOM 760 C C . PRO A 1 92 ? -12.156 -0.383 1.989 1.00 87.19 92 PRO A C 1
ATOM 762 O O . PRO A 1 92 ? -11.452 0.498 2.505 1.00 87.19 92 PRO A O 1
ATOM 765 N N . MET A 1 93 ? -12.061 -1.669 2.295 1.00 92.44 93 MET A N 1
ATOM 766 C CA . MET A 1 93 ? -11.064 -2.237 3.180 1.00 92.44 93 MET A CA 1
ATOM 767 C C . MET A 1 93 ? -10.459 -3.435 2.458 1.00 92.44 93 MET A C 1
ATOM 769 O O . MET A 1 93 ? -11.108 -4.467 2.320 1.00 92.44 93 MET A O 1
ATOM 773 N N . LEU A 1 94 ? -9.244 -3.278 1.940 1.00 94.19 94 LEU A N 1
ATOM 774 C CA . LEU A 1 94 ? -8.586 -4.298 1.125 1.00 94.19 94 LEU A CA 1
ATOM 775 C C . LEU A 1 94 ? -7.489 -4.976 1.939 1.00 94.19 94 LEU A C 1
ATOM 777 O O . LEU A 1 94 ? -6.670 -4.285 2.541 1.00 94.19 94 LEU A O 1
ATOM 781 N N . CYS A 1 95 ? -7.446 -6.306 1.953 1.00 95.56 95 CYS A N 1
ATOM 782 C CA . CYS A 1 95 ? -6.277 -7.031 2.440 1.00 95.56 95 CYS A CA 1
ATOM 783 C C . CYS A 1 95 ? -5.188 -6.999 1.359 1.00 95.56 95 CYS A C 1
ATOM 785 O O . CYS A 1 95 ? -5.448 -7.411 0.232 1.00 95.56 95 CYS A O 1
ATOM 787 N N . VAL A 1 96 ? -3.996 -6.498 1.692 1.00 96.38 96 VAL A N 1
ATOM 788 C CA . VAL A 1 96 ? -2.862 -6.371 0.747 1.00 96.38 96 VAL A CA 1
ATOM 789 C C . VAL A 1 96 ? -1.708 -7.311 1.073 1.00 96.38 96 VAL A C 1
ATOM 791 O O . VAL A 1 96 ? -0.814 -7.504 0.258 1.00 96.38 96 VAL A O 1
ATOM 794 N N . ASP A 1 97 ? -1.707 -7.874 2.281 1.00 95.50 97 ASP A N 1
ATOM 795 C CA . ASP A 1 97 ? -0.730 -8.859 2.727 1.00 95.50 97 ASP A CA 1
ATOM 796 C C . ASP A 1 97 ? -1.390 -9.757 3.775 1.00 95.50 97 ASP A C 1
ATOM 798 O O . ASP A 1 97 ? -1.501 -9.404 4.955 1.00 95.50 97 ASP A O 1
ATOM 802 N N . ALA A 1 98 ? -1.870 -10.919 3.331 1.00 93.44 98 ALA A N 1
ATOM 803 C CA . ALA A 1 98 ? -2.531 -11.877 4.208 1.00 93.44 98 ALA A CA 1
ATOM 804 C C . ALA A 1 98 ? -1.563 -12.486 5.237 1.00 93.44 98 ALA A C 1
ATOM 806 O O . ALA A 1 98 ? -1.960 -12.714 6.380 1.00 93.44 98 ALA A O 1
ATOM 807 N N . LYS A 1 99 ? -0.289 -12.699 4.866 1.00 93.44 99 LYS A N 1
ATOM 808 C CA . LYS A 1 99 ? 0.742 -13.272 5.749 1.00 93.44 99 LYS A CA 1
ATOM 809 C C . LYS A 1 99 ? 0.981 -12.364 6.954 1.00 93.44 99 LYS A C 1
ATOM 811 O O . LYS A 1 99 ? 1.027 -12.831 8.090 1.00 93.44 99 LYS A O 1
ATOM 816 N N . ASN A 1 100 ? 1.110 -11.064 6.709 1.00 93.50 100 ASN A N 1
ATOM 817 C CA . ASN A 1 100 ? 1.414 -10.077 7.742 1.00 93.50 100 ASN A CA 1
ATOM 818 C C . ASN A 1 100 ? 0.172 -9.397 8.337 1.00 93.50 100 ASN A C 1
ATOM 820 O O . ASN A 1 100 ? 0.318 -8.548 9.226 1.00 93.50 100 ASN A O 1
ATOM 824 N N . ALA A 1 101 ? -1.021 -9.792 7.879 1.00 95.25 101 ALA A N 1
ATOM 825 C CA . ALA A 1 101 ? -2.317 -9.228 8.238 1.00 95.25 101 ALA A CA 1
ATOM 826 C C . ALA A 1 101 ? -2.379 -7.704 8.029 1.00 95.25 101 ALA A C 1
ATOM 828 O O . ALA A 1 101 ? -2.790 -6.953 8.921 1.00 95.25 101 ALA A O 1
ATOM 829 N N . ILE A 1 102 ? -1.917 -7.256 6.856 1.00 96.12 102 ILE A N 1
ATOM 830 C CA . ILE A 1 102 ? -1.901 -5.846 6.460 1.00 96.12 102 ILE A CA 1
ATOM 831 C C . ILE A 1 102 ? -3.079 -5.566 5.536 1.00 96.12 102 ILE A C 1
ATOM 833 O O . ILE A 1 102 ? -3.334 -6.268 4.553 1.00 96.12 102 ILE A O 1
ATOM 837 N N . TYR A 1 103 ? -3.764 -4.478 5.845 1.00 96.44 103 TYR A N 1
ATOM 838 C CA . TYR A 1 103 ? -4.930 -3.996 5.140 1.00 96.44 103 TYR A CA 1
ATOM 839 C C . TYR A 1 103 ? -4.751 -2.527 4.751 1.00 96.44 103 TYR A C 1
ATOM 841 O O . TYR A 1 103 ? -3.974 -1.809 5.379 1.00 96.44 103 TYR A O 1
ATOM 849 N N . VAL A 1 104 ? -5.489 -2.063 3.741 1.00 95.50 104 VAL A N 1
ATOM 850 C CA . VAL A 1 104 ? -5.509 -0.657 3.315 1.00 95.50 104 VAL A CA 1
ATOM 851 C C . VAL A 1 104 ? -6.923 -0.115 3.167 1.00 95.50 104 VAL A C 1
ATOM 853 O O . VAL A 1 104 ? -7.790 -0.733 2.547 1.00 95.50 104 VAL A O 1
ATOM 856 N N . THR A 1 105 ? -7.158 1.062 3.740 1.00 93.56 105 THR A N 1
ATOM 857 C CA . THR A 1 105 ? -8.419 1.814 3.635 1.00 93.56 105 THR A CA 1
ATOM 858 C C . THR A 1 105 ? -8.098 3.279 3.343 1.00 93.56 105 THR A C 1
ATOM 860 O O . THR A 1 105 ? -6.996 3.732 3.669 1.00 93.56 105 THR A O 1
ATOM 863 N N . PRO A 1 106 ? -9.022 4.064 2.768 1.00 92.00 106 PRO A N 1
ATOM 864 C CA . PRO A 1 106 ? -8.844 5.505 2.679 1.00 92.00 106 PRO A CA 1
ATOM 865 C C . PRO A 1 106 ? -8.657 6.153 4.060 1.00 92.00 106 PRO A C 1
ATOM 867 O O . PRO A 1 106 ? -9.448 5.912 4.983 1.00 92.00 106 PRO A O 1
ATOM 870 N N . LYS A 1 107 ? -7.639 7.020 4.168 1.00 90.44 107 LYS A N 1
ATOM 871 C CA . LYS A 1 107 ? -7.347 7.849 5.347 1.00 90.44 107 LYS A CA 1
ATOM 872 C C . LYS A 1 107 ? -8.603 8.577 5.812 1.00 90.44 107 LYS A C 1
ATOM 874 O O . LYS A 1 107 ? -9.051 8.427 6.948 1.00 90.44 107 LYS A O 1
ATOM 879 N N . ASP A 1 108 ? -9.192 9.319 4.887 1.00 84.00 108 ASP A N 1
ATOM 880 C CA . ASP A 1 108 ? -10.308 10.206 5.148 1.00 84.00 108 ASP A CA 1
ATOM 881 C C . ASP A 1 108 ? -11.602 9.671 4.538 1.00 84.00 108 ASP A C 1
ATOM 883 O O . ASP A 1 108 ? -11.620 8.980 3.515 1.00 84.00 108 ASP A O 1
ATOM 887 N N . LEU A 1 109 ? -12.719 10.020 5.181 1.00 76.00 109 LEU A N 1
ATOM 888 C CA . LEU A 1 109 ? -14.073 9.738 4.689 1.00 76.00 109 LEU A CA 1
ATOM 889 C C . LEU A 1 109 ? -14.489 10.655 3.533 1.00 76.00 109 LEU A C 1
ATOM 891 O O . LEU A 1 109 ? -15.474 10.357 2.853 1.00 76.00 109 LEU A O 1
ATOM 895 N N . HIS A 1 110 ? -13.737 11.726 3.288 1.00 71.88 110 HIS A N 1
ATOM 896 C CA . HIS A 1 110 ? -13.984 12.719 2.251 1.00 71.88 110 HIS A CA 1
ATOM 897 C C . HIS A 1 110 ? -12.659 13.217 1.666 1.00 71.88 110 HIS A C 1
ATOM 899 O O . HIS A 1 110 ? -11.613 13.077 2.291 1.00 71.88 110 HIS A O 1
ATOM 905 N N . GLY A 1 111 ? -12.712 13.829 0.482 1.00 71.94 111 GLY A N 1
ATOM 906 C CA . GLY A 1 111 ? -11.522 14.373 -0.171 1.00 71.94 111 GLY A CA 1
ATOM 907 C C . GLY A 1 111 ? -10.636 13.297 -0.817 1.00 71.94 111 GLY A C 1
ATOM 908 O O . GLY A 1 111 ? -11.143 12.241 -1.213 1.00 71.94 111 GLY A O 1
ATOM 909 N N . PRO A 1 112 ? -9.327 13.570 -0.983 1.00 72.38 112 PRO A N 1
ATOM 910 C CA . PRO A 1 112 ? -8.388 12.630 -1.585 1.00 72.38 112 PRO A CA 1
ATOM 911 C C . PRO A 1 112 ? -8.355 11.299 -0.828 1.00 72.38 112 PRO A C 1
ATOM 913 O O . PRO A 1 112 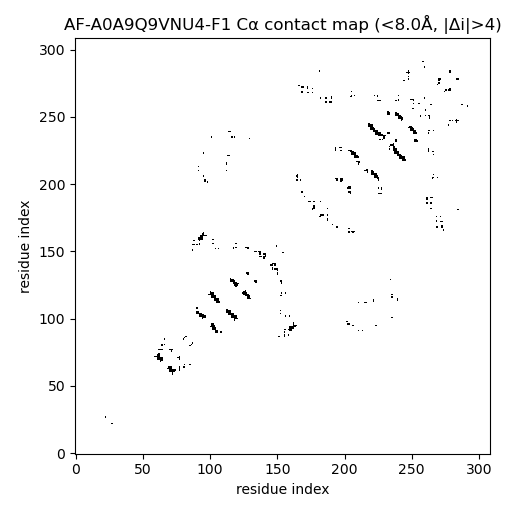? -8.064 11.247 0.365 1.00 72.38 112 PRO A O 1
ATOM 916 N N . ARG A 1 113 ? -8.628 10.199 -1.533 1.00 85.69 113 ARG A N 1
ATOM 917 C CA . ARG A 1 113 ? -8.717 8.845 -0.963 1.00 85.69 113 ARG A CA 1
ATOM 918 C C . ARG A 1 113 ? -7.341 8.216 -0.800 1.00 85.69 113 ARG A C 1
ATOM 920 O O . ARG A 1 113 ? -7.060 7.156 -1.335 1.00 85.69 113 ARG A O 1
ATOM 927 N N . VAL A 1 114 ? -6.451 8.885 -0.083 1.00 90.44 114 VAL A N 1
ATOM 928 C CA . VAL A 1 114 ? -5.096 8.373 0.130 1.00 90.44 114 VAL A CA 1
ATOM 929 C C . VAL A 1 114 ? -5.175 7.111 1.006 1.00 90.44 114 VAL A C 1
ATOM 931 O O . VAL A 1 114 ? -5.717 7.205 2.108 1.00 90.44 114 VAL A O 1
ATOM 934 N N . PRO A 1 115 ? -4.682 5.939 0.558 1.00 93.88 115 PRO A N 1
ATOM 935 C CA . PRO A 1 115 ? -4.666 4.742 1.389 1.00 93.88 115 PRO A CA 1
ATOM 936 C C . PRO A 1 115 ? -3.762 4.930 2.600 1.00 93.88 115 PRO A C 1
ATOM 938 O O . PRO A 1 115 ? -2.674 5.493 2.487 1.00 93.88 115 PRO A O 1
ATOM 941 N N . ILE A 1 116 ? -4.189 4.395 3.732 1.00 94.75 116 ILE A N 1
ATOM 942 C CA . ILE A 1 116 ? -3.340 4.139 4.894 1.00 94.75 116 ILE A CA 1
ATOM 943 C C . ILE A 1 116 ? -3.274 2.640 5.128 1.00 94.75 116 ILE A C 1
ATOM 945 O O . ILE A 1 116 ? -4.241 1.925 4.849 1.00 94.75 116 ILE A O 1
ATOM 949 N N . HIS A 1 117 ? -2.155 2.174 5.655 1.00 96.00 117 HIS A N 1
ATOM 950 C CA . HIS A 1 117 ? -1.996 0.794 6.061 1.00 96.00 117 HIS A CA 1
ATOM 951 C C . HIS A 1 117 ? -2.497 0.579 7.493 1.00 96.00 117 HIS A C 1
ATOM 953 O O . HIS A 1 117 ? -2.423 1.453 8.360 1.00 96.00 117 HIS A O 1
ATOM 959 N N . ILE A 1 118 ? -3.012 -0.615 7.738 1.00 95.56 118 ILE A N 1
ATOM 960 C CA . ILE A 1 118 ? -3.496 -1.085 9.031 1.00 95.56 118 ILE A CA 1
ATOM 961 C C . ILE A 1 118 ? -2.964 -2.495 9.201 1.00 95.56 118 ILE A C 1
ATOM 963 O O . ILE A 1 118 ? -3.015 -3.285 8.260 1.00 95.56 118 ILE A O 1
ATOM 967 N N . ARG A 1 119 ? -2.500 -2.837 10.398 1.00 95.25 119 ARG A N 1
ATOM 968 C CA . ARG A 1 119 ? -2.105 -4.199 10.734 1.00 95.25 119 ARG A CA 1
ATOM 969 C C . ARG A 1 119 ? -2.969 -4.704 11.877 1.00 95.25 119 ARG A C 1
ATOM 971 O O . ARG A 1 119 ? -2.881 -4.179 12.985 1.00 95.25 119 ARG A O 1
ATOM 978 N N . LYS A 1 120 ? -3.807 -5.707 11.606 1.00 94.44 120 LYS A N 1
ATOM 979 C CA . LYS A 1 120 ? -4.730 -6.278 12.597 1.00 94.44 120 LYS A CA 1
ATOM 980 C C . LYS A 1 120 ? -4.673 -7.797 12.591 1.00 94.44 120 LYS A C 1
ATOM 982 O O . LYS A 1 120 ? -5.006 -8.423 11.591 1.00 94.44 120 LYS A O 1
ATOM 987 N N . SER A 1 121 ? -4.303 -8.386 13.722 1.00 92.81 121 SER A N 1
ATOM 988 C CA . SER A 1 121 ? -4.332 -9.830 13.936 1.00 92.81 121 SER A CA 1
ATOM 989 C C . SER A 1 121 ? -4.635 -10.136 15.395 1.00 92.81 121 SER A C 1
ATOM 991 O O . SER A 1 121 ? -3.853 -9.787 16.275 1.00 92.81 121 SER A O 1
ATOM 993 N N . PHE A 1 122 ? -5.749 -10.824 15.648 1.00 87.44 122 PHE A N 1
ATOM 994 C CA . PHE A 1 122 ? -6.095 -11.284 16.994 1.00 87.44 122 PHE A CA 1
ATOM 995 C C . PHE A 1 122 ? -5.167 -12.405 17.462 1.00 87.44 122 PHE A C 1
ATOM 997 O O . PHE A 1 122 ? -4.736 -12.400 18.609 1.00 87.44 122 PHE A O 1
ATOM 1004 N N . THR A 1 123 ? -4.781 -13.311 16.558 1.00 88.88 123 THR A N 1
ATOM 1005 C CA . THR A 1 123 ? -3.851 -14.409 16.857 1.00 88.88 123 THR A CA 1
ATOM 1006 C C . THR A 1 123 ? -2.485 -13.898 17.299 1.00 88.88 123 THR A C 1
ATOM 1008 O O . THR A 1 123 ? -1.869 -14.476 18.185 1.00 88.88 123 THR A O 1
ATOM 1011 N N . LEU A 1 124 ? -2.011 -12.810 16.686 1.00 85.25 124 LEU A N 1
ATOM 1012 C CA . LEU A 1 124 ? -0.726 -12.195 17.024 1.00 85.25 124 LEU A CA 1
ATOM 1013 C C . LEU A 1 124 ? -0.858 -11.064 18.056 1.00 85.25 124 LEU A C 1
ATOM 1015 O O . LEU A 1 124 ? 0.155 -10.471 18.411 1.00 85.25 124 LEU A O 1
ATOM 1019 N N . GLN A 1 125 ? -2.080 -10.742 18.498 1.00 88.50 125 GLN A N 1
ATOM 1020 C CA . GLN A 1 125 ? -2.388 -9.601 19.371 1.00 88.50 125 GLN A CA 1
ATOM 1021 C C . GLN A 1 125 ? -1.853 -8.256 18.833 1.00 88.50 125 GLN A C 1
ATOM 1023 O O . GLN A 1 125 ? -1.313 -7.429 19.562 1.00 88.50 125 GLN A O 1
ATOM 1028 N N . ILE A 1 126 ? -1.999 -8.026 17.524 1.00 89.06 126 ILE A N 1
ATOM 1029 C CA . ILE A 1 126 ? -1.523 -6.823 16.828 1.00 89.06 126 ILE A CA 1
ATOM 1030 C C . ILE A 1 126 ? -2.719 -5.965 16.408 1.00 89.06 126 ILE A C 1
ATOM 1032 O O . ILE A 1 126 ? -3.591 -6.439 15.681 1.00 89.06 126 ILE A O 1
ATOM 1036 N N . LEU A 1 127 ? -2.723 -4.693 16.818 1.00 91.69 127 LEU A N 1
ATOM 1037 C CA . LEU A 1 127 ? -3.731 -3.681 16.473 1.00 91.69 127 LEU A CA 1
ATOM 1038 C C . LEU A 1 127 ? -3.042 -2.339 16.185 1.00 91.69 127 LEU A C 1
ATOM 1040 O O . LEU A 1 127 ? -2.884 -1.513 17.080 1.00 91.69 127 LEU A O 1
ATOM 1044 N N . LEU A 1 128 ? -2.594 -2.126 14.946 1.00 93.06 128 LEU A N 1
ATOM 1045 C CA . LEU A 1 128 ? -1.791 -0.958 14.563 1.00 93.06 128 LEU A CA 1
ATOM 1046 C C . LEU A 1 128 ? -2.409 -0.228 13.363 1.00 93.06 128 LEU A C 1
ATOM 1048 O O . LEU A 1 128 ? -2.870 -0.856 12.409 1.00 93.06 128 LEU A O 1
ATOM 1052 N N . CYS A 1 129 ? -2.373 1.103 13.389 1.00 94.62 129 CYS A N 1
ATOM 1053 C CA . CYS A 1 129 ? -2.806 1.984 12.300 1.00 94.62 129 CYS A CA 1
ATOM 1054 C C . CYS A 1 129 ? -1.611 2.824 11.822 1.00 94.62 129 CYS A C 1
ATOM 1056 O O . CYS A 1 129 ? -0.784 3.200 12.638 1.00 94.62 129 CYS A O 1
ATOM 1058 N N . GLU A 1 130 ? -1.495 3.166 10.538 1.00 94.31 130 GLU A N 1
ATOM 1059 C CA . GLU A 1 130 ? -0.397 4.032 10.051 1.00 94.31 130 GLU A CA 1
ATOM 1060 C C . GLU A 1 130 ? -0.424 5.443 10.678 1.00 94.31 130 GLU A C 1
ATOM 1062 O O . GLU A 1 130 ? 0.597 6.122 10.735 1.00 94.31 130 GLU A O 1
ATOM 1067 N N . LEU A 1 131 ? -1.587 5.909 11.142 1.00 92.19 131 LEU A N 1
ATOM 1068 C CA . LEU A 1 131 ? -1.779 7.284 11.607 1.00 92.19 131 LEU A CA 1
ATOM 1069 C C . LEU A 1 131 ? -1.531 7.436 13.106 1.00 92.19 131 LEU A C 1
ATOM 1071 O O . LEU A 1 131 ? -2.327 6.915 13.881 1.00 92.19 131 LEU A O 1
ATOM 1075 N N . GLU A 1 132 ? -0.534 8.233 13.503 1.00 91.44 132 GLU A N 1
ATOM 1076 C CA . GLU A 1 132 ? -0.187 8.538 14.909 1.00 91.44 132 GLU A CA 1
ATOM 1077 C C . GLU A 1 132 ? -1.391 9.018 15.743 1.00 91.44 132 GLU A C 1
ATOM 1079 O O . GLU A 1 132 ? -1.637 8.497 16.828 1.00 91.44 132 GLU A O 1
ATOM 1084 N N . GLU A 1 133 ? -2.241 9.882 15.180 1.00 93.00 133 GLU A N 1
ATOM 1085 C CA . GLU A 1 133 ? -3.481 10.359 15.821 1.00 93.00 133 GLU A CA 1
ATOM 1086 C C . GLU A 1 133 ? -4.436 9.227 16.250 1.00 93.00 133 GLU A C 1
ATOM 1088 O O . GLU A 1 133 ? -5.180 9.365 17.222 1.00 93.00 133 GLU A O 1
ATOM 1093 N N . CYS A 1 134 ? -4.422 8.082 15.556 1.00 93.69 134 CYS A N 1
ATOM 1094 C CA . CYS A 1 134 ? -5.225 6.925 15.948 1.00 93.69 134 CYS A CA 1
ATOM 1095 C C . CYS A 1 134 ? -4.662 6.237 17.193 1.00 93.69 134 CYS A C 1
ATOM 1097 O O . CYS A 1 134 ? -5.436 5.696 17.979 1.00 93.69 134 CYS A O 1
ATOM 1099 N N . TRP A 1 135 ? -3.345 6.251 17.381 1.00 90.81 135 TRP A N 1
ATOM 1100 C CA . TRP A 1 135 ? -2.700 5.678 18.561 1.00 90.81 135 TRP A CA 1
ATOM 1101 C C . TRP A 1 135 ? -2.975 6.542 19.776 1.00 90.81 135 TRP A C 1
ATOM 1103 O O . TRP A 1 135 ? -3.391 6.015 20.804 1.00 90.81 135 TRP A O 1
ATOM 1113 N N . ASP A 1 136 ? -2.823 7.858 19.633 1.00 93.31 136 ASP A N 1
ATOM 1114 C CA . ASP A 1 136 ? -3.125 8.810 20.700 1.00 93.31 136 ASP A CA 1
ATOM 1115 C C . ASP A 1 136 ? -4.590 8.703 21.130 1.00 93.31 136 ASP A C 1
ATOM 1117 O O . 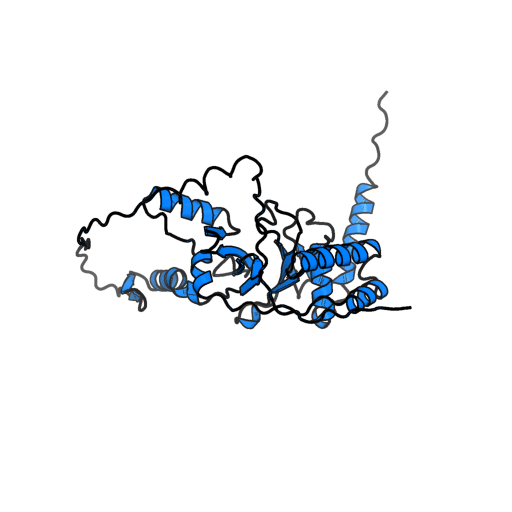ASP A 1 136 ? -4.887 8.642 22.324 1.00 93.31 136 ASP A O 1
ATOM 1121 N N . PHE A 1 137 ? -5.504 8.574 20.162 1.00 92.75 137 PHE A N 1
ATOM 1122 C CA . PHE A 1 137 ? -6.921 8.326 20.419 1.00 92.75 137 PHE A CA 1
ATOM 1123 C C . PHE A 1 137 ? -7.158 7.043 21.232 1.00 92.75 137 PHE A C 1
ATOM 1125 O O . PHE A 1 137 ? -7.838 7.084 22.258 1.00 92.75 137 PHE A O 1
ATOM 1132 N N . MET A 1 138 ? -6.598 5.909 20.799 1.00 92.56 138 MET A N 1
ATOM 1133 C CA . MET A 1 138 ? -6.777 4.628 21.497 1.00 92.56 138 MET A CA 1
ATOM 1134 C C . MET A 1 138 ? -6.145 4.654 22.895 1.00 92.56 138 MET A C 1
ATOM 1136 O O . MET A 1 138 ? -6.741 4.165 23.853 1.00 92.56 138 MET A O 1
ATOM 1140 N N . LYS A 1 139 ? -4.976 5.287 23.038 1.00 91.88 139 LYS A N 1
ATOM 1141 C CA . LYS A 1 139 ? -4.276 5.443 24.316 1.00 91.88 139 LYS A CA 1
ATOM 1142 C C . LYS A 1 139 ? -5.077 6.285 25.308 1.00 91.88 139 LYS A C 1
ATOM 1144 O O . LYS A 1 139 ? -5.230 5.879 26.457 1.00 91.88 139 LYS A O 1
ATOM 1149 N N . ALA A 1 140 ? -5.616 7.423 24.870 1.00 93.31 140 ALA A N 1
ATOM 1150 C CA . ALA A 1 140 ? -6.435 8.289 25.716 1.00 93.31 140 ALA A CA 1
ATOM 1151 C C . ALA A 1 140 ? -7.707 7.577 26.211 1.00 93.31 140 ALA A C 1
ATOM 1153 O O . ALA A 1 140 ? -8.119 7.754 27.356 1.00 93.31 140 ALA A O 1
ATOM 1154 N N . LEU A 1 141 ? -8.317 6.739 25.368 1.00 91.75 141 LEU A N 1
ATOM 1155 C CA . LEU A 1 141 ? -9.494 5.953 25.739 1.00 91.75 141 LEU A CA 1
ATOM 1156 C C . LEU A 1 141 ? -9.170 4.809 26.696 1.00 91.75 141 LEU A C 1
ATOM 1158 O O . LEU A 1 141 ? -9.923 4.577 27.638 1.00 91.75 141 LEU A O 1
ATOM 1162 N N . ALA A 1 142 ? -8.037 4.136 26.511 1.00 90.69 142 ALA A N 1
ATOM 1163 C CA . ALA A 1 142 ? -7.573 3.137 27.465 1.00 90.69 142 ALA A CA 1
ATOM 1164 C C . ALA A 1 142 ? -7.371 3.748 28.860 1.00 90.69 142 ALA A C 1
ATOM 1166 O O . ALA A 1 142 ? -7.844 3.195 29.850 1.00 90.69 142 ALA A O 1
ATOM 1167 N N . GLN A 1 143 ? -6.760 4.934 28.925 1.00 93.31 143 GLN A N 1
ATOM 1168 C CA . GLN A 1 143 ? -6.545 5.669 30.175 1.00 93.31 143 GLN A CA 1
ATOM 1169 C C . GLN A 1 143 ? -7.847 6.145 30.837 1.00 93.31 143 GLN A C 1
ATOM 1171 O O . GLN A 1 143 ? -7.880 6.306 32.053 1.00 93.31 143 GLN A O 1
ATOM 1176 N N . SER A 1 144 ? -8.922 6.340 30.069 1.00 92.44 144 SER A N 1
ATOM 1177 C CA . SER A 1 144 ? -10.244 6.721 30.585 1.00 92.44 144 SER A CA 1
ATOM 1178 C C . SER A 1 144 ? -11.171 5.532 30.875 1.00 92.44 144 SER A C 1
ATOM 1180 O O . SER A 1 144 ? -12.374 5.720 31.044 1.00 92.44 144 SER A O 1
ATOM 1182 N N . GLY A 1 145 ? -10.631 4.308 30.940 1.00 92.12 145 GLY A N 1
ATOM 1183 C CA . GLY A 1 145 ? -11.386 3.100 31.294 1.00 92.12 145 GLY A CA 1
ATOM 1184 C C . GLY A 1 145 ? -12.009 2.355 30.110 1.00 92.12 145 GLY A C 1
ATOM 1185 O O . GLY A 1 145 ? -12.824 1.463 30.316 1.00 92.12 145 GLY A O 1
ATOM 1186 N N . ASN A 1 146 ? -11.622 2.678 28.871 1.00 90.56 146 ASN A N 1
ATOM 1187 C CA . ASN A 1 146 ? -12.125 2.045 27.646 1.00 90.56 146 ASN A CA 1
ATOM 1188 C C . ASN A 1 146 ? -10.996 1.410 26.797 1.00 90.56 146 ASN A C 1
ATOM 1190 O O . ASN A 1 146 ? -10.797 1.811 25.645 1.00 90.56 146 ASN A O 1
ATOM 1194 N N . PRO A 1 147 ? -10.256 0.405 27.313 1.00 85.44 147 PRO A N 1
ATOM 1195 C CA . PRO A 1 147 ? -9.072 -0.159 26.649 1.00 85.44 147 PRO A CA 1
ATOM 1196 C C . PRO A 1 147 ? -9.366 -0.921 25.349 1.00 85.44 147 PRO A C 1
ATOM 1198 O O . PRO A 1 147 ? -8.488 -1.049 24.504 1.00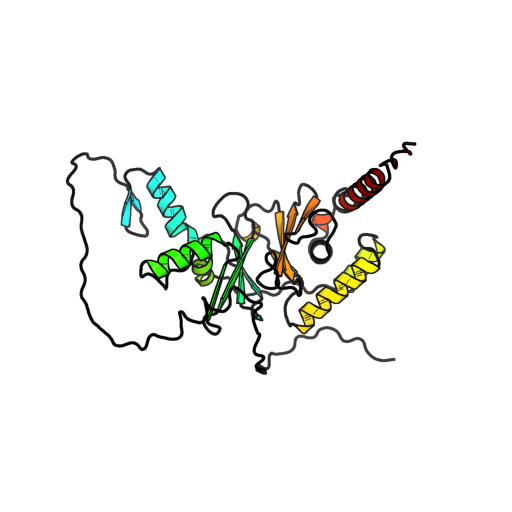 85.44 147 PRO A O 1
ATOM 1201 N N . GLY A 1 148 ? -10.601 -1.392 25.148 1.00 85.00 148 GLY A N 1
ATOM 1202 C CA . GLY A 1 148 ? -11.003 -2.123 23.939 1.00 85.00 148 GLY A CA 1
ATOM 1203 C C . GLY A 1 148 ? -11.440 -1.240 22.767 1.00 85.00 148 GLY A C 1
ATOM 1204 O O . GLY A 1 148 ? -11.914 -1.754 21.752 1.00 85.00 148 GLY A O 1
ATOM 1205 N N . LYS A 1 149 ? -11.368 0.091 22.894 1.00 89.38 149 LYS A N 1
ATOM 1206 C CA . LYS A 1 149 ? -11.903 0.987 21.867 1.00 89.38 149 LYS A CA 1
ATOM 1207 C C . LYS A 1 149 ? -10.921 1.142 20.706 1.00 89.38 149 LYS A C 1
ATOM 1209 O O . LYS A 1 149 ? -9.939 1.869 20.788 1.00 89.38 149 LYS A O 1
ATOM 1214 N N . GLU A 1 150 ? -11.242 0.495 19.592 1.00 91.94 150 GLU A N 1
ATOM 1215 C CA . GLU A 1 150 ? -10.496 0.615 18.339 1.00 91.94 150 GLU A CA 1
ATOM 1216 C C . GLU A 1 150 ? -10.723 1.973 17.644 1.00 91.94 150 GLU A C 1
ATOM 1218 O O . GLU A 1 150 ? -11.802 2.575 17.727 1.00 91.94 150 GLU A O 1
ATOM 1223 N N . CYS A 1 151 ? -9.721 2.445 16.891 1.00 91.88 151 CYS A N 1
ATOM 1224 C CA . CYS A 1 151 ? -9.910 3.578 15.987 1.00 91.88 151 CYS A CA 1
ATOM 1225 C C . CYS A 1 151 ? -10.849 3.207 14.826 1.00 91.88 151 CYS A C 1
ATOM 1227 O O . CYS A 1 151 ? -11.013 2.037 14.475 1.00 91.88 151 CYS A O 1
ATOM 1229 N N . ARG A 1 152 ? -11.426 4.217 14.161 1.00 89.31 152 ARG A N 1
ATOM 1230 C CA . ARG A 1 152 ? -12.375 3.990 13.055 1.00 89.31 152 ARG A CA 1
ATOM 1231 C C . ARG A 1 152 ? -11.814 3.102 11.939 1.00 89.31 152 ARG A C 1
ATOM 1233 O O . ARG A 1 152 ? -12.571 2.400 11.285 1.00 89.31 152 ARG A O 1
ATOM 1240 N N . HIS A 1 153 ? -10.506 3.161 11.696 1.00 92.44 153 HIS A N 1
ATOM 1241 C CA . HIS A 1 153 ? -9.853 2.410 10.629 1.00 92.44 153 HIS A CA 1
ATOM 1242 C C . HIS A 1 153 ? -9.702 0.938 11.007 1.00 92.44 153 HIS A C 1
ATOM 1244 O O . HIS A 1 153 ? -10.021 0.075 10.197 1.00 92.44 153 HIS A O 1
ATOM 1250 N N . LEU A 1 154 ? -9.313 0.653 12.254 1.00 92.69 154 LEU A N 1
ATOM 1251 C CA . LEU A 1 154 ? -9.254 -0.708 12.787 1.00 92.69 154 LEU A CA 1
ATOM 1252 C C . LEU A 1 154 ? -10.637 -1.363 12.815 1.00 92.69 154 LEU A C 1
ATOM 1254 O O . LEU A 1 154 ? -10.747 -2.520 12.424 1.00 92.69 154 LEU A O 1
ATOM 1258 N N . VAL A 1 155 ? -11.698 -0.620 13.143 1.00 90.31 155 VAL A N 1
ATOM 1259 C CA . VAL A 1 155 ? -13.072 -1.155 13.114 1.00 90.31 155 VAL A CA 1
ATOM 1260 C C . VAL A 1 155 ? -13.474 -1.625 11.707 1.00 90.31 155 VAL A C 1
ATOM 1262 O O . VAL A 1 155 ? -14.101 -2.673 11.567 1.00 90.31 155 VAL A O 1
ATOM 1265 N N . ARG A 1 156 ? -13.065 -0.916 10.642 1.00 89.38 156 ARG A N 1
ATOM 1266 C CA . ARG A 1 156 ? -13.405 -1.278 9.247 1.00 89.38 156 ARG A CA 1
ATOM 1267 C C . ARG A 1 156 ? -12.842 -2.618 8.795 1.00 89.38 156 ARG A C 1
ATOM 1269 O O . ARG A 1 156 ? -13.378 -3.207 7.862 1.00 89.38 156 ARG A O 1
ATOM 1276 N N . THR A 1 157 ? -11.790 -3.114 9.443 1.00 90.38 157 THR A N 1
ATOM 1277 C CA . THR A 1 157 ? -11.211 -4.431 9.125 1.00 90.38 157 THR A CA 1
ATOM 1278 C C . THR A 1 157 ? -12.219 -5.572 9.281 1.00 90.38 157 THR A C 1
ATOM 1280 O O . THR A 1 157 ? -12.090 -6.584 8.601 1.00 90.38 157 THR A O 1
ATOM 1283 N N . ASN A 1 158 ? -13.268 -5.389 10.091 1.00 86.06 158 ASN A N 1
ATOM 1284 C CA . ASN A 1 158 ? -14.358 -6.357 10.237 1.00 86.06 158 ASN A CA 1
ATOM 1285 C C . ASN A 1 158 ? -15.149 -6.562 8.930 1.00 86.06 158 ASN A C 1
ATOM 1287 O O . ASN A 1 158 ? -15.820 -7.577 8.766 1.00 86.06 158 ASN A O 1
ATOM 1291 N N . HIS A 1 159 ? -15.048 -5.614 7.996 1.00 85.69 159 HIS A N 1
ATOM 1292 C CA . HIS A 1 159 ? -15.653 -5.654 6.666 1.00 85.69 159 HIS A CA 1
ATOM 1293 C C . HIS A 1 159 ? -14.587 -5.747 5.560 1.00 85.69 159 HIS A C 1
ATOM 1295 O O . HIS A 1 159 ? -14.825 -5.332 4.424 1.00 85.69 159 HIS A O 1
ATOM 1301 N N . ALA A 1 160 ? -13.388 -6.245 5.887 1.00 90.00 160 ALA A N 1
ATOM 1302 C CA . ALA A 1 160 ? -12.308 -6.391 4.921 1.00 90.00 160 ALA A CA 1
ATOM 1303 C C . ALA A 1 160 ? -12.678 -7.370 3.805 1.00 90.00 160 ALA A C 1
ATOM 1305 O O . ALA A 1 160 ? -13.188 -8.465 4.040 1.00 90.00 160 ALA A O 1
ATOM 1306 N N . GLN A 1 161 ? -12.358 -6.981 2.577 1.00 89.31 161 GLN A N 1
ATOM 1307 C CA . GLN A 1 161 ? -12.426 -7.871 1.433 1.00 89.31 161 GLN A CA 1
ATOM 1308 C C . GLN A 1 161 ? -11.351 -8.947 1.547 1.00 89.31 161 GLN A C 1
ATOM 1310 O O . GLN A 1 161 ? -10.233 -8.690 2.008 1.00 89.31 161 GLN A O 1
ATOM 1315 N N . HIS A 1 162 ? -11.703 -10.146 1.088 1.00 89.00 162 HIS A N 1
ATOM 1316 C CA . HIS A 1 162 ? -10.782 -11.268 0.981 1.00 89.00 162 HIS A CA 1
ATOM 1317 C C . HIS A 1 162 ? -9.553 -10.858 0.168 1.00 89.00 162 HIS A C 1
ATOM 1319 O O . HIS A 1 162 ? -9.666 -10.149 -0.833 1.00 89.00 162 HIS A O 1
ATOM 1325 N N . TYR A 1 163 ? -8.385 -11.327 0.597 1.00 94.69 163 TYR A N 1
ATOM 1326 C CA . TYR A 1 163 ? -7.154 -11.122 -0.148 1.00 94.69 163 TYR A CA 1
ATOM 1327 C C . TYR A 1 163 ? -7.259 -11.772 -1.531 1.00 94.69 163 TYR A C 1
ATOM 1329 O O . TYR A 1 163 ? -7.591 -12.955 -1.651 1.00 94.69 163 TYR A O 1
ATOM 1337 N N . VAL A 1 164 ? -6.957 -10.988 -2.563 1.00 93.50 164 VAL A N 1
ATOM 1338 C CA . VAL A 1 164 ? -6.841 -11.451 -3.944 1.00 93.50 164 VAL A CA 1
ATOM 1339 C C . VAL A 1 164 ? -5.442 -11.066 -4.418 1.00 93.50 164 VAL A C 1
ATOM 1341 O O . VAL A 1 164 ? -5.161 -9.870 -4.502 1.00 93.50 164 VAL A O 1
ATOM 1344 N N . PRO A 1 165 ? -4.557 -12.037 -4.704 1.00 93.62 165 PRO A N 1
ATOM 1345 C CA . PRO A 1 165 ? -3.201 -11.726 -5.129 1.00 93.62 165 PRO A CA 1
ATOM 1346 C C . PRO A 1 165 ? -3.225 -10.962 -6.463 1.00 93.62 165 PRO A C 1
ATOM 1348 O O . PRO A 1 165 ? -3.990 -11.329 -7.364 1.00 93.62 165 PRO A O 1
ATOM 1351 N N . PRO A 1 166 ? -2.409 -9.906 -6.616 1.00 95.19 166 PRO A N 1
ATOM 1352 C CA . PRO A 1 166 ? -2.249 -9.237 -7.893 1.00 95.19 166 PRO A CA 1
ATOM 1353 C C . PRO A 1 166 ? -1.502 -10.138 -8.888 1.00 95.19 166 PRO A C 1
ATOM 1355 O O . PRO A 1 166 ? -0.783 -11.056 -8.483 1.00 95.19 166 PRO A O 1
ATOM 1358 N N . PRO A 1 167 ? -1.626 -9.872 -10.200 1.00 95.56 167 PRO A N 1
ATOM 1359 C CA . PRO A 1 167 ? -0.769 -10.492 -11.201 1.00 95.56 167 PRO A CA 1
ATOM 1360 C C . PRO A 1 167 ? 0.714 -10.335 -10.823 1.00 95.56 167 PRO A C 1
ATOM 1362 O O . PRO A 1 167 ? 1.137 -9.217 -10.496 1.00 95.56 167 PRO A O 1
ATOM 1365 N N . PRO A 1 168 ? 1.501 -11.427 -10.837 1.00 94.62 168 PRO A N 1
ATOM 1366 C CA . PRO A 1 168 ? 2.907 -11.378 -10.468 1.00 94.62 168 PRO A CA 1
ATOM 1367 C C . PRO A 1 168 ? 3.713 -10.576 -11.493 1.00 94.62 168 PRO A C 1
ATOM 1369 O O . PRO A 1 168 ? 3.416 -10.573 -12.689 1.00 94.62 168 PRO A O 1
ATOM 1372 N N . LEU A 1 169 ? 4.769 -9.918 -11.019 1.00 96.50 169 LEU A N 1
ATOM 1373 C CA . LEU A 1 169 ? 5.688 -9.163 -11.866 1.00 96.50 169 LEU A CA 1
ATOM 1374 C C . LEU A 1 169 ? 6.505 -10.108 -12.761 1.00 96.50 169 LEU A C 1
ATOM 1376 O O . LEU A 1 169 ? 7.228 -10.974 -12.263 1.00 96.50 169 LEU A O 1
ATOM 1380 N N . SER A 1 170 ? 6.398 -9.934 -14.080 1.00 96.44 170 SER A N 1
ATOM 1381 C CA . SER A 1 170 ? 7.092 -10.756 -15.074 1.00 96.44 170 SER A CA 1
ATOM 1382 C C . SER A 1 170 ? 8.455 -10.181 -15.442 1.00 96.44 170 SER A C 1
ATOM 1384 O O . SER A 1 170 ? 8.573 -9.024 -15.843 1.00 96.44 170 SER A O 1
ATOM 1386 N N . ILE A 1 171 ? 9.498 -11.012 -15.407 1.00 95.69 171 ILE A N 1
ATOM 1387 C CA . ILE A 1 171 ? 10.844 -10.609 -15.844 1.00 95.69 171 ILE A CA 1
ATOM 1388 C C . ILE A 1 171 ? 10.823 -10.152 -17.311 1.00 95.69 171 ILE A C 1
ATOM 1390 O O . ILE A 1 171 ? 11.496 -9.187 -17.655 1.00 95.69 171 ILE A O 1
ATOM 1394 N N . SER A 1 172 ? 9.996 -10.766 -18.165 1.00 96.44 172 SER A N 1
ATOM 1395 C CA . SER A 1 172 ? 9.900 -10.381 -19.579 1.00 96.44 172 SER A CA 1
ATOM 1396 C C . SER A 1 172 ? 9.426 -8.937 -19.777 1.00 96.44 172 SER A C 1
ATOM 1398 O O . SER A 1 172 ? 9.933 -8.248 -20.660 1.00 96.44 172 SER A O 1
ATOM 1400 N N . SER A 1 173 ? 8.492 -8.454 -18.947 1.00 96.00 173 SER A N 1
ATOM 1401 C CA . SER A 1 173 ? 8.021 -7.066 -19.021 1.00 96.00 173 SER A CA 1
ATOM 1402 C C . SER A 1 173 ? 9.084 -6.096 -18.499 1.00 96.00 173 SER A C 1
ATOM 1404 O O . SER A 1 173 ? 9.245 -5.014 -19.057 1.00 96.00 173 SER A O 1
ATOM 1406 N N . LEU A 1 174 ? 9.886 -6.505 -17.509 1.00 94.88 174 LEU A N 1
ATOM 1407 C CA . LEU A 1 174 ? 11.024 -5.719 -17.023 1.00 94.88 174 LEU A CA 1
ATOM 1408 C C . LEU A 1 174 ? 12.125 -5.569 -18.086 1.00 94.88 174 LEU A C 1
ATOM 1410 O O . LEU A 1 174 ? 12.687 -4.484 -18.251 1.00 94.88 174 LEU A O 1
ATOM 1414 N N . GLU A 1 175 ? 12.417 -6.641 -18.827 1.00 95.25 175 GLU A N 1
ATOM 1415 C CA . GLU A 1 175 ? 13.335 -6.601 -19.971 1.00 95.25 175 GLU A CA 1
ATOM 1416 C C . GLU A 1 175 ? 12.840 -5.631 -21.048 1.00 95.25 175 GLU A C 1
ATOM 1418 O O . GLU A 1 175 ? 13.598 -4.792 -21.534 1.00 95.25 175 GLU A O 1
ATOM 1423 N N . GLU A 1 176 ? 11.549 -5.685 -21.384 1.00 94.69 176 GLU A N 1
ATOM 1424 C CA . GLU A 1 176 ? 10.943 -4.767 -22.350 1.00 94.69 176 GLU A CA 1
ATOM 1425 C C . GLU A 1 176 ? 11.043 -3.303 -21.898 1.00 94.69 176 GLU A C 1
ATOM 1427 O O . GLU A 1 176 ? 11.391 -2.433 -22.700 1.00 94.69 176 GLU A O 1
ATOM 1432 N N . MET A 1 177 ? 10.804 -3.018 -20.616 1.00 93.25 177 MET A N 1
ATOM 1433 C CA . MET A 1 177 ? 10.982 -1.672 -20.064 1.00 93.25 177 MET A CA 1
ATOM 1434 C C . MET A 1 177 ? 12.423 -1.173 -20.204 1.00 93.25 177 MET A C 1
ATOM 1436 O O . MET A 1 177 ? 12.639 -0.000 -20.517 1.00 93.25 177 MET A O 1
ATOM 1440 N N . SER A 1 178 ? 13.408 -2.050 -19.996 1.00 91.94 178 SER A N 1
ATOM 1441 C CA . SER A 1 178 ? 14.822 -1.708 -20.164 1.00 91.94 178 SER A CA 1
ATOM 1442 C C . SER A 1 178 ? 15.170 -1.440 -21.632 1.00 91.94 178 SER A C 1
ATOM 1444 O O . SER A 1 178 ? 15.810 -0.429 -21.926 1.00 91.94 178 SER A O 1
ATOM 1446 N N . HIS A 1 179 ? 14.668 -2.259 -22.566 1.00 91.94 179 HIS A N 1
ATOM 1447 C CA . HIS A 1 179 ? 14.827 -2.033 -24.009 1.00 91.94 179 HIS A CA 1
ATOM 1448 C C . HIS A 1 179 ? 14.175 -0.728 -24.484 1.00 91.94 179 HIS A C 1
ATOM 1450 O O . HIS A 1 179 ? 14.708 -0.059 -25.364 1.00 91.94 179 HIS A O 1
ATOM 1456 N N . LYS A 1 180 ? 13.051 -0.331 -23.878 1.00 90.25 180 LYS A N 1
ATOM 1457 C CA . LYS A 1 180 ? 12.389 0.960 -24.129 1.00 90.25 180 LYS A CA 1
ATOM 1458 C C . LYS A 1 180 ? 13.040 2.136 -23.390 1.00 90.25 180 LYS A C 1
ATOM 1460 O O . LYS A 1 180 ? 12.488 3.232 -23.401 1.00 90.25 180 LYS A O 1
ATOM 1465 N N . HIS A 1 181 ? 14.188 1.924 -22.744 1.00 87.31 181 HIS A N 1
ATOM 1466 C CA . HIS A 1 181 ? 14.923 2.932 -21.976 1.00 87.31 181 HIS A CA 1
ATOM 1467 C C . HIS A 1 181 ? 14.106 3.595 -20.850 1.00 87.31 181 HIS A C 1
ATOM 1469 O O . HIS A 1 181 ? 14.398 4.726 -20.456 1.00 87.31 181 HIS A O 1
ATOM 1475 N N . LEU A 1 182 ? 13.109 2.884 -20.309 1.00 87.31 182 LEU A N 1
ATOM 1476 C CA . LEU A 1 182 ? 12.316 3.323 -19.152 1.00 87.31 182 LEU A CA 1
ATOM 1477 C C . LEU A 1 182 ? 13.071 3.122 -17.830 1.00 87.31 182 LEU A C 1
ATOM 1479 O O . LEU A 1 182 ? 12.764 3.769 -16.831 1.00 87.31 182 LEU A O 1
ATOM 1483 N N . LEU A 1 183 ? 14.044 2.208 -17.831 1.00 88.69 183 LEU A N 1
ATOM 1484 C CA . LEU A 1 183 ? 14.893 1.861 -16.696 1.00 88.69 183 LEU A CA 1
ATOM 1485 C C . LEU A 1 183 ? 16.340 1.720 -17.166 1.00 88.69 183 LEU A C 1
ATOM 1487 O O . LEU A 1 183 ? 16.613 1.109 -18.205 1.00 88.69 183 LEU A O 1
ATOM 1491 N N . SER A 1 184 ? 17.272 2.228 -16.369 1.00 90.31 184 SER A N 1
ATOM 1492 C CA . SER A 1 184 ? 18.688 1.884 -16.488 1.00 90.31 184 SER A CA 1
ATOM 1493 C C . SER A 1 184 ? 18.951 0.431 -16.067 1.00 90.31 184 SER A C 1
ATOM 1495 O O . SER A 1 184 ? 18.133 -0.209 -15.402 1.00 90.31 184 SER A O 1
ATOM 1497 N N . ALA A 1 185 ? 20.123 -0.103 -16.428 1.00 91.25 185 ALA A N 1
ATOM 1498 C CA . ALA A 1 185 ? 20.518 -1.461 -16.051 1.00 91.25 185 ALA A CA 1
ATOM 1499 C C . ALA A 1 185 ? 20.607 -1.651 -14.522 1.00 91.25 185 ALA A C 1
ATOM 1501 O O . ALA A 1 185 ? 20.232 -2.707 -14.011 1.00 91.25 185 ALA A O 1
ATOM 1502 N N . SER A 1 186 ? 21.053 -0.626 -13.788 1.00 92.88 186 SER A N 1
ATOM 1503 C CA . SER A 1 186 ? 21.108 -0.651 -12.323 1.00 92.88 186 SER A CA 1
ATOM 1504 C C . SER A 1 186 ? 19.711 -0.629 -11.698 1.00 92.88 186 SER A C 1
ATOM 1506 O O . SER A 1 186 ? 19.433 -1.424 -10.803 1.00 92.88 186 SER A O 1
ATOM 1508 N N . GLU A 1 187 ? 18.802 0.215 -12.197 1.00 92.81 187 GLU A N 1
ATOM 1509 C CA . GLU A 1 187 ? 17.410 0.263 -11.724 1.00 92.81 187 GLU A CA 1
ATOM 1510 C C . GLU A 1 187 ? 16.668 -1.045 -11.999 1.00 92.81 187 GLU A C 1
ATOM 1512 O O . GLU A 1 187 ? 15.935 -1.534 -11.137 1.00 92.81 187 GLU A O 1
ATOM 1517 N N . LYS A 1 188 ? 16.887 -1.640 -13.177 1.00 94.75 188 LYS A N 1
ATOM 1518 C CA . LYS A 1 188 ? 16.373 -2.965 -13.529 1.00 94.75 188 LYS A CA 1
ATOM 1519 C C . LYS A 1 188 ? 16.830 -4.016 -12.515 1.00 94.75 188 LYS A C 1
ATOM 1521 O O . LYS A 1 188 ? 15.998 -4.745 -11.977 1.00 94.75 188 LYS A O 1
ATOM 1526 N N . HIS A 1 189 ? 18.134 -4.079 -12.241 1.00 95.94 189 HIS A N 1
ATOM 1527 C CA . HIS A 1 189 ? 18.694 -5.045 -11.297 1.00 95.94 189 HIS A CA 1
ATOM 1528 C C . HIS A 1 189 ? 18.102 -4.870 -9.892 1.00 95.94 189 HIS A C 1
ATOM 1530 O O . HIS A 1 189 ? 17.626 -5.836 -9.300 1.00 95.94 189 HIS A O 1
ATOM 1536 N N . ALA A 1 190 ? 18.021 -3.628 -9.408 1.00 95.50 190 ALA A N 1
ATOM 1537 C CA . ALA A 1 190 ? 17.420 -3.320 -8.115 1.00 95.50 190 ALA A CA 1
ATOM 1538 C C . ALA A 1 190 ? 15.930 -3.716 -8.041 1.00 95.50 190 ALA A C 1
ATOM 1540 O O . ALA A 1 190 ? 15.465 -4.182 -6.998 1.00 95.50 190 ALA A O 1
ATOM 1541 N N . CYS A 1 191 ? 15.168 -3.568 -9.137 1.00 96.75 191 CYS A N 1
ATOM 1542 C CA . CYS A 1 191 ? 13.754 -3.966 -9.173 1.00 96.75 191 CYS A CA 1
ATOM 1543 C C . CYS A 1 191 ? 13.628 -5.483 -9.040 1.00 96.75 191 CYS A C 1
ATOM 1545 O O . CYS A 1 191 ? 12.814 -5.982 -8.262 1.00 96.75 191 CYS A O 1
ATOM 1547 N N . GLN A 1 192 ? 14.459 -6.214 -9.783 1.00 97.00 192 GLN A N 1
ATOM 1548 C CA . GLN A 1 192 ? 14.485 -7.670 -9.759 1.00 97.00 192 GLN A CA 1
ATOM 1549 C C . GLN A 1 192 ? 14.896 -8.208 -8.383 1.00 97.00 192 GLN A C 1
ATOM 1551 O O . GLN A 1 192 ? 14.283 -9.156 -7.885 1.00 97.00 192 GLN A O 1
ATOM 1556 N N . GLU A 1 193 ? 15.886 -7.590 -7.742 1.00 97.00 193 GLU A N 1
ATOM 1557 C CA . GLU A 1 193 ? 16.336 -7.963 -6.402 1.00 97.00 193 GLU A CA 1
ATOM 1558 C C . GLU A 1 193 ? 15.248 -7.724 -5.344 1.00 97.00 193 GLU A C 1
ATOM 1560 O O . GLU A 1 193 ? 14.959 -8.616 -4.545 1.00 97.00 193 GLU A O 1
ATOM 1565 N N . MET A 1 194 ? 14.595 -6.555 -5.349 1.00 96.75 194 MET A N 1
ATOM 1566 C CA . MET A 1 194 ? 13.502 -6.260 -4.410 1.00 96.75 194 MET A CA 1
ATOM 1567 C C . MET A 1 194 ? 12.310 -7.209 -4.605 1.00 96.75 194 MET A C 1
ATOM 1569 O O . MET A 1 194 ? 11.738 -7.693 -3.628 1.00 96.75 194 MET A O 1
ATOM 1573 N N . ASN A 1 195 ? 11.957 -7.523 -5.856 1.00 97.44 195 ASN A N 1
ATOM 1574 C CA . ASN A 1 195 ? 10.908 -8.498 -6.152 1.00 97.44 195 ASN A CA 1
ATOM 1575 C C . ASN A 1 195 ? 11.285 -9.900 -5.648 1.00 97.44 195 ASN A C 1
ATOM 1577 O O . ASN A 1 195 ? 10.469 -10.571 -5.022 1.00 97.44 195 ASN A O 1
ATOM 1581 N N . SER A 1 196 ? 12.542 -10.311 -5.839 1.00 96.94 196 SER A N 1
ATOM 1582 C CA . SER A 1 196 ? 13.042 -11.605 -5.356 1.00 96.94 196 SER A CA 1
ATOM 1583 C C . SER A 1 196 ? 12.976 -11.711 -3.830 1.00 96.94 196 SER A C 1
ATOM 1585 O O . SER A 1 196 ? 12.540 -12.738 -3.312 1.00 96.94 196 SER A O 1
ATOM 1587 N N . ARG A 1 197 ? 13.331 -10.643 -3.102 1.00 97.12 197 ARG A N 1
ATOM 1588 C CA . ARG A 1 197 ? 13.206 -10.584 -1.634 1.00 97.12 197 ARG A CA 1
ATOM 1589 C C . ARG A 1 197 ? 11.757 -10.708 -1.165 1.00 97.12 197 ARG A C 1
ATOM 1591 O O . ARG A 1 197 ? 11.478 -11.521 -0.289 1.00 97.12 197 ARG A O 1
ATOM 1598 N N . ALA A 1 198 ? 10.826 -9.993 -1.799 1.00 96.75 198 ALA A N 1
ATOM 1599 C CA . ALA A 1 198 ? 9.399 -10.127 -1.499 1.00 96.75 198 ALA A CA 1
ATOM 1600 C C . ALA A 1 198 ? 8.900 -11.571 -1.717 1.00 96.75 198 ALA A C 1
ATOM 1602 O O . ALA A 1 198 ? 8.213 -12.129 -0.860 1.00 96.75 198 ALA A O 1
ATOM 1603 N N . CYS A 1 199 ? 9.314 -12.215 -2.815 1.00 95.56 199 CYS A N 1
ATOM 1604 C CA . CYS A 1 199 ? 8.979 -13.612 -3.092 1.00 95.56 199 CYS A CA 1
ATOM 1605 C C . CYS A 1 199 ? 9.553 -14.585 -2.052 1.00 95.56 199 CYS A C 1
ATOM 1607 O O . CYS A 1 199 ? 8.851 -15.517 -1.658 1.00 95.56 199 CYS A O 1
ATOM 1609 N N . LEU A 1 200 ? 10.791 -14.378 -1.589 1.00 96.19 200 LEU A N 1
ATOM 1610 C CA . LEU A 1 200 ? 11.393 -15.177 -0.511 1.00 96.19 200 LEU A CA 1
ATOM 1611 C C . LEU A 1 200 ? 10.612 -15.032 0.800 1.00 96.19 200 LEU A C 1
ATOM 1613 O O . LEU A 1 200 ? 10.397 -16.015 1.507 1.00 96.19 200 LEU A O 1
ATOM 1617 N N . GLU A 1 201 ? 10.114 -13.829 1.076 1.00 95.31 201 GLU A N 1
ATOM 1618 C CA . GLU A 1 201 ? 9.205 -13.567 2.188 1.00 95.31 201 GLU A CA 1
ATOM 1619 C C . GLU A 1 201 ? 7.773 -14.068 1.940 1.00 95.31 201 GLU A C 1
ATOM 1621 O O . GLU A 1 201 ? 6.946 -14.037 2.849 1.00 95.31 201 GLU A O 1
ATOM 1626 N N . GLY A 1 202 ? 7.441 -14.575 0.752 1.00 95.12 202 GLY A N 1
ATOM 1627 C CA . GLY A 1 202 ? 6.093 -15.042 0.431 1.00 95.12 202 GLY A CA 1
ATOM 1628 C C . GLY A 1 202 ? 5.041 -13.930 0.484 1.00 95.12 202 GLY A C 1
ATOM 1629 O O . GLY A 1 202 ? 3.904 -14.188 0.881 1.00 95.12 202 GLY A O 1
ATOM 1630 N N . VAL A 1 203 ? 5.427 -12.702 0.128 1.00 95.94 203 VAL A N 1
ATOM 1631 C CA . VAL A 1 203 ? 4.548 -11.528 0.028 1.00 95.94 203 VAL A CA 1
ATOM 1632 C C . VAL A 1 203 ? 4.639 -10.919 -1.370 1.00 95.94 203 VAL A C 1
ATOM 1634 O O . VAL A 1 203 ? 5.653 -11.053 -2.054 1.00 95.94 203 VAL A O 1
ATOM 1637 N N . ASP A 1 204 ? 3.598 -10.210 -1.803 1.00 96.81 204 ASP A N 1
ATOM 1638 C CA . ASP A 1 204 ? 3.648 -9.514 -3.092 1.00 96.81 204 ASP A CA 1
ATOM 1639 C C . ASP A 1 204 ? 4.616 -8.334 -3.039 1.00 96.81 204 ASP A C 1
ATOM 1641 O O . ASP A 1 204 ? 4.574 -7.528 -2.112 1.00 96.81 204 ASP A O 1
ATOM 1645 N N . CYS A 1 205 ? 5.451 -8.145 -4.057 1.00 97.12 205 CYS A N 1
ATOM 1646 C CA . CYS A 1 205 ? 6.312 -6.961 -4.090 1.00 97.12 205 CYS A CA 1
ATOM 1647 C C . CYS A 1 205 ? 5.490 -5.668 -4.246 1.00 97.12 205 CYS A C 1
ATOM 1649 O O . CYS A 1 205 ? 5.736 -4.666 -3.572 1.00 97.12 205 CYS A O 1
ATOM 1651 N N . VAL A 1 206 ? 4.458 -5.706 -5.092 1.00 97.94 206 VAL A N 1
ATOM 1652 C CA . VAL A 1 206 ? 3.581 -4.573 -5.400 1.00 97.94 206 VAL A CA 1
ATOM 1653 C C . VAL A 1 206 ? 2.134 -5.033 -5.320 1.00 97.94 206 VAL A C 1
ATOM 1655 O O . VAL A 1 206 ? 1.762 -6.009 -5.960 1.00 97.94 206 VAL A O 1
ATOM 1658 N N . TYR A 1 207 ? 1.315 -4.301 -4.569 1.00 97.75 207 TYR A N 1
ATOM 1659 C CA . TYR A 1 207 ? -0.129 -4.490 -4.523 1.00 97.75 207 TYR A CA 1
ATOM 1660 C C . TYR A 1 207 ? -0.826 -3.219 -5.034 1.00 97.75 207 TYR A C 1
ATOM 1662 O O . TYR A 1 207 ? -0.746 -2.176 -4.373 1.00 97.75 207 TYR A O 1
ATOM 1670 N N . PRO A 1 208 ? -1.494 -3.262 -6.198 1.00 96.31 208 PRO A N 1
ATOM 1671 C CA . PRO A 1 208 ? -2.194 -2.124 -6.775 1.00 96.31 208 PRO A CA 1
ATOM 1672 C C . PRO A 1 208 ? -3.531 -1.878 -6.066 1.00 96.31 208 PRO A C 1
ATOM 1674 O O . PRO A 1 208 ? -4.249 -2.794 -5.668 1.00 96.31 208 PRO A O 1
ATOM 1677 N N . ILE A 1 209 ? -3.896 -0.612 -5.935 1.00 93.94 209 ILE A N 1
ATOM 1678 C CA . ILE A 1 209 ? -5.093 -0.157 -5.239 1.00 93.94 209 ILE A CA 1
ATOM 1679 C C . ILE A 1 209 ? -5.855 0.763 -6.192 1.00 93.94 209 ILE A C 1
ATOM 1681 O O . ILE A 1 209 ? -5.458 1.904 -6.448 1.00 93.94 209 ILE A O 1
ATOM 1685 N N . PHE A 1 210 ? -6.973 0.247 -6.701 1.00 90.25 210 PHE A N 1
ATOM 1686 C CA . PHE A 1 210 ? -7.881 0.958 -7.595 1.00 90.25 210 PHE A CA 1
ATOM 1687 C C . PHE A 1 210 ? -9.177 1.281 -6.869 1.00 90.25 210 PHE A C 1
ATOM 1689 O O . PHE A 1 210 ? -9.988 0.394 -6.600 1.00 90.25 210 PHE A O 1
ATOM 1696 N N . TRP A 1 211 ? -9.390 2.559 -6.574 1.00 85.94 211 TRP A N 1
ATOM 1697 C CA . TRP A 1 211 ? -10.591 2.973 -5.860 1.00 85.94 211 TRP A CA 1
ATOM 1698 C C . TRP A 1 211 ? -11.843 3.070 -6.722 1.00 85.94 211 TRP A C 1
ATOM 1700 O O . TRP A 1 211 ? -12.933 2.991 -6.164 1.00 85.94 211 TRP A O 1
ATOM 1710 N N . GLY A 1 212 ? -11.736 3.190 -8.047 1.00 73.75 212 GLY A N 1
ATOM 1711 C CA . GLY A 1 212 ? -12.931 3.280 -8.893 1.00 73.75 212 GLY A CA 1
ATOM 1712 C C . GLY A 1 212 ? -13.760 2.007 -8.953 1.00 73.75 212 GLY A C 1
ATOM 1713 O O . GLY A 1 212 ? -14.953 2.081 -9.211 1.00 73.75 212 GLY A O 1
ATOM 1714 N N . LYS A 1 213 ? -13.202 0.863 -8.535 1.00 69.69 213 LYS A N 1
ATOM 1715 C CA . LYS A 1 213 ? -13.988 -0.347 -8.226 1.00 69.69 213 LYS A CA 1
ATOM 1716 C C . LYS A 1 213 ? -14.975 -0.158 -7.059 1.00 69.69 213 LYS A C 1
ATOM 1718 O O . LYS A 1 213 ? -15.772 -1.048 -6.786 1.00 69.69 213 LYS A O 1
ATOM 1723 N N . HIS A 1 214 ? -14.895 0.969 -6.354 1.00 67.88 214 HIS A N 1
ATOM 1724 C CA . HIS A 1 214 ? -15.719 1.335 -5.204 1.00 67.88 214 HIS A CA 1
ATOM 1725 C C . HIS A 1 214 ? -16.406 2.699 -5.395 1.00 67.88 214 HIS A C 1
ATOM 1727 O O . HIS A 1 214 ? -16.672 3.381 -4.408 1.00 67.88 214 HIS A O 1
ATOM 1733 N N . ASP A 1 215 ? -16.636 3.128 -6.643 1.00 63.50 215 ASP A N 1
ATOM 1734 C CA . ASP A 1 215 ? -17.294 4.400 -6.994 1.00 63.50 215 ASP A CA 1
ATOM 1735 C C . ASP A 1 215 ? -16.564 5.659 -6.480 1.00 63.50 215 ASP A C 1
ATOM 1737 O O . ASP A 1 215 ? -17.154 6.711 -6.219 1.00 63.50 215 ASP A O 1
ATOM 1741 N N . LEU A 1 216 ? -15.241 5.564 -6.320 1.00 68.00 216 LEU A N 1
ATOM 1742 C CA . LEU A 1 216 ? -14.376 6.656 -5.877 1.00 68.00 216 LEU A CA 1
ATOM 1743 C C . LEU A 1 216 ? -13.508 7.171 -7.035 1.00 68.00 216 LEU A C 1
ATOM 1745 O O . LEU A 1 216 ? -13.189 6.439 -7.964 1.00 68.00 216 LEU A O 1
ATOM 1749 N N . SER A 1 217 ? -13.087 8.441 -6.962 1.00 71.38 217 SER A N 1
ATOM 1750 C CA . SER A 1 217 ? -12.260 9.081 -8.001 1.00 71.38 217 SER A CA 1
ATOM 1751 C C . SER A 1 217 ? -11.010 8.263 -8.356 1.00 71.38 217 SER A C 1
ATOM 1753 O O . SER A 1 217 ? -10.188 7.970 -7.488 1.00 71.38 217 SER A O 1
ATOM 1755 N N . GLU A 1 218 ? -10.840 7.978 -9.649 1.00 72.06 218 GLU A N 1
ATOM 1756 C CA . GLU A 1 218 ? -9.713 7.224 -10.223 1.00 72.06 218 GLU A CA 1
ATOM 1757 C C . GLU A 1 218 ? -8.552 8.109 -10.687 1.00 72.06 218 GLU A C 1
ATOM 1759 O O . GLU A 1 218 ? -7.667 7.653 -11.409 1.00 72.06 218 GLU A O 1
ATOM 1764 N N . ARG A 1 219 ? -8.528 9.392 -10.300 1.00 84.69 219 ARG A N 1
ATOM 1765 C CA . ARG A 1 219 ? -7.440 10.292 -10.718 1.00 84.69 219 ARG A CA 1
ATOM 1766 C C . ARG A 1 219 ? -6.064 9.740 -10.338 1.00 84.69 219 ARG A C 1
ATOM 1768 O O . ARG A 1 219 ? -5.108 9.934 -11.076 1.00 84.69 219 ARG A O 1
ATOM 1775 N N . CYS A 1 220 ? -5.966 9.086 -9.186 1.00 88.94 220 CYS A N 1
ATOM 1776 C CA . CYS A 1 220 ? -4.723 8.481 -8.746 1.00 88.94 220 CYS A CA 1
ATOM 1777 C C . CYS A 1 220 ? -4.873 6.967 -8.645 1.00 88.94 220 CYS A C 1
ATOM 1779 O O . CYS A 1 220 ? -5.809 6.479 -8.007 1.00 88.94 220 CYS A O 1
ATOM 1781 N N . VAL A 1 221 ? -3.899 6.245 -9.193 1.00 92.69 221 VAL A N 1
ATOM 1782 C CA . VAL A 1 221 ? -3.663 4.836 -8.873 1.00 92.69 221 VAL A CA 1
ATOM 1783 C C . VAL A 1 221 ? -2.716 4.791 -7.683 1.00 92.69 221 VAL A C 1
ATOM 1785 O O . VAL A 1 221 ? -1.712 5.506 -7.656 1.00 92.69 221 VAL A O 1
ATOM 1788 N N . TYR A 1 222 ? -3.037 3.976 -6.685 1.00 95.12 222 TYR A N 1
ATOM 1789 C CA . TYR A 1 222 ? -2.182 3.794 -5.518 1.00 95.12 222 TYR A CA 1
ATOM 1790 C C . TYR A 1 222 ? -1.565 2.403 -5.518 1.00 95.12 222 TYR A C 1
ATOM 1792 O O . TYR A 1 222 ? -2.119 1.464 -6.077 1.00 95.12 222 TYR A O 1
ATOM 1800 N N . PHE A 1 223 ? -0.432 2.268 -4.847 1.00 97.00 223 PHE A N 1
ATOM 1801 C CA . PHE A 1 223 ? 0.259 1.002 -4.677 1.00 97.00 223 PHE A CA 1
ATOM 1802 C C . PHE A 1 223 ? 0.736 0.883 -3.238 1.00 97.00 223 PHE A C 1
ATOM 1804 O O . PHE A 1 223 ? 1.264 1.843 -2.669 1.00 97.00 223 PHE A O 1
ATOM 1811 N N . SER A 1 224 ? 0.570 -0.302 -2.666 1.00 97.38 224 SER A N 1
ATOM 1812 C CA . SER A 1 224 ? 1.328 -0.728 -1.499 1.00 97.38 224 SER A CA 1
ATOM 1813 C C . SER A 1 224 ? 2.542 -1.504 -1.997 1.00 97.38 224 SER A C 1
ATOM 1815 O O . SER A 1 224 ? 2.391 -2.530 -2.662 1.00 97.38 224 SER A O 1
ATOM 1817 N N . VAL A 1 225 ? 3.743 -1.030 -1.689 1.00 97.38 225 VAL A N 1
ATOM 1818 C CA . VAL A 1 225 ? 5.002 -1.596 -2.192 1.00 97.38 225 VAL A CA 1
ATOM 1819 C C . VAL A 1 225 ? 5.832 -2.098 -1.024 1.00 97.38 225 VAL A C 1
ATOM 1821 O O . VAL A 1 225 ? 6.012 -1.373 -0.049 1.00 97.38 225 VAL A O 1
ATOM 1824 N N . TYR A 1 226 ? 6.325 -3.326 -1.120 1.00 97.19 226 TYR A N 1
ATOM 1825 C CA . TYR A 1 226 ? 7.246 -3.914 -0.155 1.00 97.19 226 TYR A CA 1
ATOM 1826 C C . TYR A 1 226 ? 8.568 -3.135 -0.120 1.00 97.19 226 TYR A C 1
ATOM 1828 O O . TYR A 1 226 ? 9.088 -2.741 -1.165 1.00 97.19 226 TYR A O 1
ATOM 1836 N N . THR A 1 227 ? 9.090 -2.880 1.079 1.00 92.94 227 THR A N 1
ATOM 1837 C CA . THR A 1 227 ? 10.276 -2.027 1.272 1.00 92.94 227 THR A CA 1
ATOM 1838 C C . THR A 1 227 ? 11.494 -2.774 1.793 1.00 92.94 227 THR A C 1
ATOM 1840 O O . THR A 1 227 ? 12.575 -2.198 1.778 1.00 92.94 227 THR A O 1
ATOM 1843 N N . ASP A 1 228 ? 11.328 -4.003 2.299 1.00 87.62 228 ASP A N 1
ATOM 1844 C CA . ASP A 1 228 ? 12.332 -4.733 3.101 1.00 87.62 228 ASP A CA 1
ATOM 1845 C C . ASP A 1 228 ? 12.905 -3.924 4.288 1.00 87.62 228 ASP A C 1
ATOM 1847 O O . ASP A 1 228 ? 13.958 -4.214 4.846 1.00 87.62 228 ASP A O 1
ATOM 1851 N N . LEU A 1 229 ? 12.205 -2.863 4.684 1.00 87.38 229 LEU A N 1
ATOM 1852 C CA . LEU A 1 229 ? 12.618 -1.936 5.729 1.00 87.38 229 LEU A CA 1
ATOM 1853 C C . LEU A 1 229 ? 11.466 -1.741 6.702 1.00 87.38 229 LEU A C 1
ATOM 1855 O O . LEU A 1 229 ? 10.300 -1.758 6.313 1.00 87.38 229 LEU A O 1
ATOM 1859 N N . LYS A 1 230 ? 11.792 -1.505 7.970 1.00 79.56 230 LYS A N 1
ATOM 1860 C CA . LYS A 1 230 ? 10.828 -1.081 8.988 1.00 79.56 230 LYS A CA 1
ATOM 1861 C C . LYS A 1 230 ? 11.274 0.262 9.537 1.00 79.56 230 LYS A C 1
ATOM 1863 O O . LYS A 1 230 ? 12.093 0.322 10.448 1.00 79.56 230 LYS A O 1
ATOM 1868 N N . ASP A 1 231 ? 10.732 1.320 8.952 1.00 81.44 231 ASP A N 1
ATOM 1869 C CA . ASP A 1 231 ? 11.046 2.710 9.283 1.00 81.44 231 ASP A CA 1
ATOM 1870 C C . ASP A 1 231 ? 9.751 3.507 9.531 1.00 81.44 231 ASP A C 1
ATOM 1872 O O . ASP A 1 231 ? 8.648 3.015 9.275 1.00 81.44 231 ASP A O 1
AT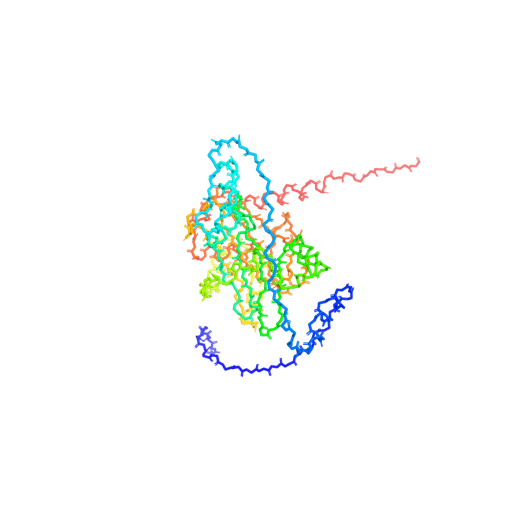OM 1876 N N . LYS A 1 232 ? 9.844 4.755 10.000 1.00 78.00 232 LYS A N 1
ATOM 1877 C CA . LYS A 1 232 ? 8.694 5.633 10.273 1.00 78.00 232 LYS A CA 1
ATOM 1878 C C . LYS A 1 232 ? 7.772 5.792 9.064 1.00 78.00 232 LYS A C 1
ATOM 1880 O O . LYS A 1 232 ? 6.559 5.853 9.232 1.00 78.00 232 LYS A O 1
ATOM 1885 N N . TRP A 1 233 ? 8.331 5.834 7.855 1.00 79.00 233 TRP A N 1
ATOM 1886 C CA . TRP A 1 233 ? 7.591 5.977 6.594 1.00 79.00 233 TRP A CA 1
ATOM 1887 C C . TRP A 1 233 ? 7.106 4.638 6.001 1.00 79.00 233 TRP A C 1
ATOM 1889 O O . TRP A 1 233 ? 6.388 4.639 4.999 1.00 79.00 233 TRP A O 1
ATOM 1899 N N . CYS A 1 234 ? 7.486 3.501 6.594 1.00 84.75 234 CYS A N 1
ATOM 1900 C CA . CYS A 1 234 ? 7.086 2.152 6.181 1.00 84.75 234 CYS A CA 1
ATOM 1901 C C . CYS A 1 234 ? 6.929 1.204 7.384 1.00 84.75 234 CYS A C 1
ATOM 1903 O O . CYS A 1 234 ? 7.485 0.106 7.420 1.00 84.75 234 CYS A O 1
ATOM 1905 N N . GLN A 1 235 ? 6.142 1.617 8.383 1.00 82.81 235 GLN A N 1
ATOM 1906 C CA . GLN A 1 235 ? 6.045 0.928 9.683 1.00 82.81 235 GLN A CA 1
ATOM 1907 C C . GLN A 1 235 ? 5.681 -0.562 9.581 1.00 82.81 235 GLN A C 1
ATOM 1909 O O . GLN A 1 235 ? 6.039 -1.360 10.446 1.00 82.81 235 GLN A O 1
ATOM 1914 N N . PHE A 1 236 ? 4.982 -0.952 8.515 1.00 91.44 236 PHE A N 1
ATOM 1915 C CA . PHE A 1 236 ? 4.528 -2.325 8.299 1.00 91.44 236 PHE A CA 1
ATOM 1916 C C . PHE A 1 236 ? 5.317 -3.068 7.213 1.00 91.44 236 PHE A C 1
ATOM 1918 O O . PHE A 1 236 ? 4.805 -4.031 6.654 1.00 91.44 236 PHE A O 1
ATOM 1925 N N . GLY A 1 237 ? 6.543 -2.637 6.891 1.00 92.75 237 GLY A N 1
ATOM 1926 C CA . GLY A 1 237 ? 7.349 -3.261 5.828 1.00 92.75 237 GLY A CA 1
ATOM 1927 C C . GLY A 1 237 ? 6.894 -2.899 4.414 1.00 92.75 237 GLY A C 1
ATOM 1928 O O . GLY A 1 237 ? 7.283 -3.543 3.440 1.00 92.75 237 GLY A O 1
ATOM 1929 N N . ARG A 1 238 ? 6.004 -1.905 4.312 1.00 95.44 238 ARG A N 1
ATOM 1930 C CA . ARG A 1 238 ? 5.374 -1.463 3.072 1.00 95.44 238 ARG A CA 1
ATOM 1931 C C . ARG A 1 238 ? 5.267 0.053 3.036 1.00 95.44 238 ARG A C 1
ATOM 1933 O O . ARG A 1 238 ? 5.001 0.686 4.056 1.00 95.44 238 ARG A O 1
ATOM 1940 N N . THR A 1 239 ? 5.444 0.625 1.852 1.00 95.19 239 THR A N 1
ATOM 1941 C CA . THR A 1 239 ? 5.270 2.050 1.575 1.00 95.19 239 THR A CA 1
ATOM 1942 C C . THR A 1 239 ? 4.152 2.276 0.573 1.00 95.19 239 THR A C 1
ATOM 1944 O O . THR A 1 239 ? 3.799 1.394 -0.210 1.00 95.19 239 THR A O 1
ATOM 1947 N N . ARG A 1 240 ? 3.591 3.483 0.592 1.00 94.88 240 ARG A N 1
ATOM 1948 C CA . ARG A 1 240 ? 2.590 3.916 -0.375 1.00 94.88 240 ARG A CA 1
ATOM 1949 C C . ARG A 1 240 ? 3.260 4.650 -1.531 1.00 94.88 240 ARG A C 1
ATOM 1951 O O . ARG A 1 240 ? 3.963 5.640 -1.315 1.00 94.88 240 ARG A O 1
ATOM 1958 N N . VAL A 1 241 ? 2.931 4.235 -2.748 1.00 95.25 241 VAL A N 1
ATOM 1959 C CA . VAL A 1 241 ? 3.223 4.965 -3.987 1.00 95.25 241 VAL A CA 1
ATOM 1960 C C . VAL A 1 241 ? 1.905 5.405 -4.621 1.00 95.25 241 VAL A C 1
ATOM 1962 O O . VAL A 1 241 ? 0.890 4.723 -4.500 1.00 95.25 241 VAL A O 1
ATOM 1965 N N . SER A 1 242 ? 1.891 6.568 -5.263 1.00 93.88 242 SER A N 1
ATOM 1966 C CA . SER A 1 242 ? 0.749 7.063 -6.030 1.00 93.88 242 SER A CA 1
ATOM 1967 C C . SER A 1 242 ? 1.190 7.568 -7.394 1.00 93.88 242 SER A C 1
ATOM 1969 O O . SER A 1 242 ? 2.192 8.280 -7.479 1.00 93.88 242 SER A O 1
ATOM 1971 N N . PHE A 1 243 ? 0.388 7.273 -8.406 1.00 92.88 243 PHE A N 1
ATOM 1972 C CA . PHE A 1 243 ? 0.514 7.775 -9.767 1.00 92.88 243 PHE A CA 1
ATOM 1973 C C . PHE A 1 243 ? -0.736 8.582 -10.122 1.00 92.88 243 PHE A C 1
ATOM 1975 O O . PHE A 1 243 ? -1.839 8.039 -10.070 1.00 92.88 243 PHE A O 1
ATOM 1982 N N . ASP A 1 244 ? -0.586 9.870 -10.432 1.00 90.44 244 ASP A N 1
ATOM 1983 C CA . ASP A 1 244 ? -1.686 10.716 -10.914 1.00 90.44 244 ASP A CA 1
ATOM 1984 C C . ASP A 1 244 ? -1.816 10.569 -12.433 1.00 90.44 244 ASP A C 1
ATOM 1986 O O . ASP A 1 244 ? -0.996 11.092 -13.184 1.00 90.44 244 ASP A O 1
ATOM 1990 N N . THR A 1 245 ? -2.878 9.902 -12.882 1.00 88.19 245 THR A N 1
ATOM 1991 C CA . THR A 1 245 ? -3.109 9.566 -14.295 1.00 88.19 245 THR A CA 1
ATOM 1992 C C . THR A 1 245 ? -3.356 10.786 -15.180 1.00 88.19 245 THR A C 1
ATOM 1994 O O . THR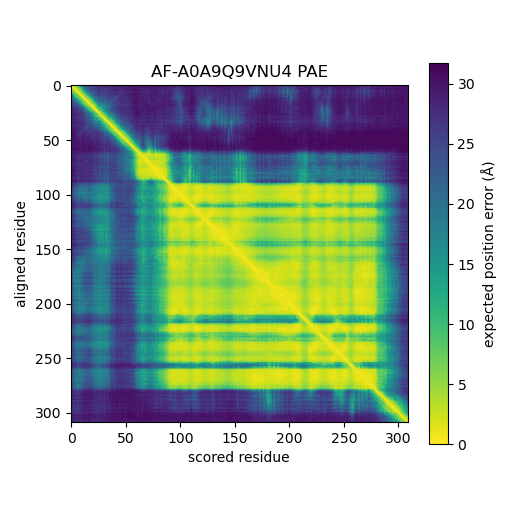 A 1 245 ? -3.299 10.676 -16.401 1.00 88.19 245 THR A O 1
ATOM 1997 N N . LYS A 1 246 ? -3.641 11.959 -14.593 1.00 86.00 246 LYS A N 1
ATOM 1998 C CA . LYS A 1 246 ? -3.812 13.209 -15.348 1.00 86.00 246 LYS A CA 1
ATOM 1999 C C . LYS A 1 246 ? -2.513 13.974 -15.542 1.00 86.00 246 LYS A C 1
ATOM 2001 O O . LYS A 1 246 ? -2.363 14.634 -16.562 1.00 86.00 246 LYS A O 1
ATOM 2006 N N . SER A 1 247 ? -1.642 13.967 -14.533 1.00 85.69 247 SER A N 1
ATOM 2007 C CA . SER A 1 247 ? -0.392 14.739 -14.555 1.00 85.69 247 SER A CA 1
ATOM 2008 C C . SER A 1 247 ? 0.840 13.903 -14.884 1.00 85.69 247 SER A C 1
ATOM 2010 O O . SER A 1 247 ? 1.908 14.480 -15.043 1.00 85.69 247 SER A O 1
ATOM 2012 N N . GLY A 1 248 ? 0.724 12.573 -14.902 1.00 86.06 248 GLY A N 1
ATOM 2013 C CA . GLY A 1 248 ? 1.870 11.679 -15.051 1.00 86.06 248 GLY A CA 1
ATOM 2014 C C . GLY A 1 248 ? 2.768 11.603 -13.821 1.00 86.06 248 GLY A C 1
ATOM 2015 O O . GLY A 1 248 ? 3.810 10.954 -13.848 1.00 86.06 248 GLY A O 1
ATOM 2016 N N . SER A 1 249 ? 2.405 12.287 -12.731 1.00 87.81 249 SER A N 1
ATOM 2017 C CA . SER A 1 249 ? 3.310 12.472 -11.600 1.00 87.81 249 SER A CA 1
ATOM 2018 C C . SER A 1 249 ? 3.303 11.284 -10.639 1.00 87.81 249 SER A C 1
ATOM 2020 O O . SER A 1 249 ? 2.254 10.793 -10.204 1.00 87.81 249 SER A O 1
ATOM 2022 N N . TRP A 1 250 ? 4.507 10.864 -10.247 1.00 91.38 250 TRP A N 1
ATOM 2023 C CA . TRP A 1 250 ? 4.737 9.805 -9.271 1.00 91.38 250 TRP A CA 1
ATOM 2024 C C . TRP A 1 250 ? 5.127 10.380 -7.913 1.00 91.38 250 TRP A C 1
ATOM 2026 O O . TRP A 1 250 ? 6.044 11.195 -7.790 1.00 91.38 250 TRP A O 1
ATOM 2036 N N . LYS A 1 251 ? 4.489 9.894 -6.847 1.00 92.19 251 LYS A N 1
ATOM 2037 C CA . LYS A 1 251 ? 4.836 10.247 -5.462 1.00 92.19 251 LYS A CA 1
ATOM 2038 C C . LYS A 1 251 ? 5.011 8.986 -4.633 1.00 92.19 251 LYS A C 1
ATOM 2040 O O . LYS A 1 251 ? 4.212 8.062 -4.732 1.00 92.19 251 LYS A O 1
ATOM 2045 N N . CYS A 1 252 ? 6.041 8.967 -3.798 1.00 92.75 252 CYS A N 1
ATOM 2046 C CA . CYS A 1 252 ? 6.297 7.898 -2.839 1.00 92.75 252 CYS A CA 1
ATOM 2047 C C . CYS A 1 252 ? 6.391 8.493 -1.432 1.00 92.75 252 CYS A C 1
ATOM 2049 O O . CYS A 1 252 ? 6.837 9.631 -1.273 1.00 92.75 252 CYS A O 1
ATOM 2051 N N . LEU A 1 253 ? 5.969 7.735 -0.418 1.00 90.19 253 LEU A N 1
ATOM 2052 C CA . LEU A 1 253 ? 6.097 8.141 0.983 1.00 90.19 253 LEU A CA 1
ATOM 2053 C C . LEU A 1 253 ? 7.535 8.005 1.522 1.00 90.19 253 LEU A C 1
ATOM 2055 O O . LEU A 1 253 ? 7.832 8.576 2.567 1.00 90.19 253 LEU A O 1
ATOM 2059 N N . CYS A 1 254 ? 8.420 7.284 0.825 1.00 88.69 254 CYS A N 1
ATOM 2060 C CA . CYS A 1 254 ? 9.815 7.128 1.243 1.00 88.69 254 CYS A CA 1
ATOM 2061 C C . CYS A 1 254 ? 10.588 8.456 1.274 1.00 88.69 254 CYS A C 1
ATOM 2063 O O . CYS A 1 254 ? 10.169 9.460 0.697 1.00 88.69 254 CYS A O 1
ATOM 2065 N N . GLU A 1 255 ? 11.764 8.435 1.896 1.00 75.62 255 GLU A N 1
ATOM 2066 C CA . GLU A 1 255 ? 12.623 9.614 2.080 1.00 75.62 255 GLU A CA 1
ATOM 2067 C C . GLU A 1 255 ? 13.095 10.233 0.756 1.00 75.62 255 GLU A C 1
ATOM 2069 O O . GLU A 1 255 ? 13.177 11.454 0.628 1.00 75.62 255 GLU A O 1
ATOM 2074 N N . HIS A 1 256 ? 13.281 9.408 -0.277 1.00 74.12 256 HIS A N 1
ATOM 2075 C CA . HIS A 1 256 ? 13.649 9.828 -1.631 1.00 74.12 256 HIS A CA 1
ATOM 2076 C C . HIS A 1 256 ? 12.459 10.432 -2.399 1.00 74.12 256 HIS A C 1
ATOM 2078 O O . HIS A 1 256 ? 11.944 9.846 -3.351 1.00 74.12 256 HIS A O 1
ATOM 2084 N N . LYS A 1 257 ? 11.974 11.600 -1.964 1.00 64.88 257 LYS A N 1
ATOM 2085 C CA . LYS A 1 257 ? 10.784 12.248 -2.547 1.00 64.88 257 LYS A CA 1
ATOM 2086 C C . LYS A 1 257 ? 11.039 12.901 -3.910 1.00 64.88 257 LYS A C 1
ATOM 2088 O O . LYS A 1 257 ? 10.098 12.997 -4.694 1.00 64.88 257 LYS A O 1
ATOM 2093 N N . ARG A 1 258 ? 12.275 13.348 -4.171 1.00 61.19 258 ARG A N 1
ATOM 2094 C CA . ARG A 1 258 ? 12.655 14.122 -5.372 1.00 61.19 258 ARG A CA 1
ATOM 2095 C C . ARG A 1 258 ? 13.354 13.304 -6.4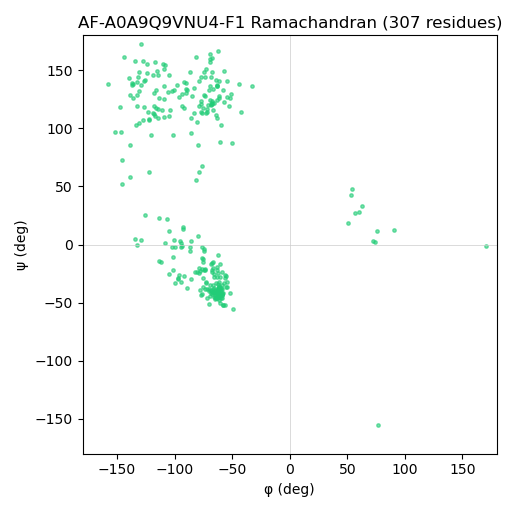63 1.00 61.19 258 ARG A C 1
ATOM 2097 O O . ARG A 1 258 ? 13.276 13.672 -7.620 1.00 61.19 258 ARG A O 1
ATOM 2104 N N . ILE A 1 259 ? 13.950 12.163 -6.114 1.00 73.56 259 ILE A N 1
ATOM 2105 C CA . ILE A 1 259 ? 14.623 11.261 -7.064 1.00 73.56 259 ILE A CA 1
ATOM 2106 C C . ILE A 1 259 ? 13.726 10.034 -7.311 1.00 73.56 259 ILE A C 1
ATOM 2108 O O . ILE A 1 259 ? 13.027 9.604 -6.383 1.00 73.56 259 ILE A O 1
ATOM 2112 N N . PRO A 1 260 ? 13.709 9.444 -8.523 1.00 78.38 260 PRO A N 1
ATOM 2113 C CA . PRO A 1 260 ? 12.989 8.202 -8.783 1.00 78.38 260 PRO A CA 1
ATOM 2114 C C . PRO A 1 260 ? 13.503 7.067 -7.891 1.00 78.38 260 PRO A C 1
ATOM 2116 O O . PRO A 1 260 ? 14.569 6.497 -8.103 1.00 78.38 260 PRO A O 1
ATOM 2119 N N . CYS A 1 261 ? 12.744 6.744 -6.848 1.00 91.94 261 CYS A N 1
ATOM 2120 C CA . CYS A 1 261 ? 13.087 5.663 -5.937 1.00 91.94 261 CYS A CA 1
ATOM 2121 C C . CYS A 1 261 ? 12.664 4.303 -6.501 1.00 91.94 261 CYS A C 1
ATOM 2123 O O . CYS A 1 261 ? 11.765 4.206 -7.343 1.00 91.94 261 CYS A O 1
ATOM 2125 N N . ILE A 1 262 ? 13.243 3.230 -5.961 1.00 93.50 262 ILE A N 1
ATOM 2126 C CA . ILE A 1 262 ? 12.936 1.869 -6.410 1.00 93.50 262 ILE A CA 1
ATOM 2127 C C . ILE A 1 262 ? 11.443 1.523 -6.308 1.00 93.50 262 ILE A C 1
ATOM 2129 O O . ILE A 1 262 ? 10.896 0.852 -7.176 1.00 93.50 262 ILE A O 1
ATOM 2133 N N . HIS A 1 263 ? 10.742 2.062 -5.305 1.00 95.12 263 HIS A N 1
ATOM 2134 C CA . HIS A 1 263 ? 9.309 1.830 -5.113 1.00 95.12 263 HIS A CA 1
ATOM 2135 C C . HIS A 1 263 ? 8.456 2.416 -6.250 1.00 95.12 263 HIS A C 1
ATOM 2137 O O . HIS A 1 263 ? 7.472 1.799 -6.667 1.00 95.12 263 HIS A O 1
ATOM 2143 N N . LYS A 1 264 ? 8.841 3.589 -6.783 1.00 94.75 264 LYS A N 1
ATOM 2144 C CA . LYS A 1 264 ? 8.204 4.168 -7.976 1.00 94.75 264 LYS A CA 1
ATOM 2145 C C . LYS A 1 264 ? 8.445 3.271 -9.189 1.00 94.75 264 LYS A C 1
ATOM 2147 O O . LYS A 1 264 ? 7.496 2.967 -9.901 1.00 94.75 264 LYS A O 1
ATOM 2152 N N . ARG A 1 265 ? 9.681 2.790 -9.381 1.00 95.00 265 ARG A N 1
ATOM 2153 C CA . ARG A 1 265 ? 10.041 1.899 -10.499 1.00 95.00 265 ARG A CA 1
ATOM 2154 C C . ARG A 1 265 ? 9.288 0.567 -10.459 1.00 95.00 265 ARG A C 1
ATOM 2156 O O . ARG A 1 265 ? 8.745 0.159 -11.477 1.00 95.00 265 ARG A O 1
ATOM 2163 N N . LEU A 1 266 ? 9.163 -0.054 -9.288 1.00 96.81 266 LEU A N 1
ATOM 2164 C CA . LEU A 1 266 ? 8.368 -1.274 -9.090 1.00 96.81 266 LEU A CA 1
ATOM 2165 C C . LEU A 1 266 ? 6.884 -1.056 -9.418 1.00 96.81 266 LEU A C 1
ATOM 2167 O O . LEU A 1 266 ? 6.260 -1.874 -10.090 1.00 96.81 266 LEU A O 1
ATOM 2171 N N . SER A 1 267 ? 6.324 0.075 -8.984 1.00 96.44 267 SER A N 1
ATOM 2172 C CA . SER A 1 267 ? 4.931 0.433 -9.282 1.00 96.44 267 SER A CA 1
ATOM 2173 C C . SER A 1 267 ? 4.718 0.698 -10.776 1.00 96.44 267 SER A C 1
ATOM 2175 O O . SER A 1 267 ? 3.727 0.255 -11.354 1.00 96.44 267 SER A O 1
ATOM 2177 N N . MET A 1 268 ? 5.673 1.378 -11.416 1.00 95.25 268 MET A N 1
ATOM 2178 C CA . MET A 1 268 ? 5.696 1.600 -12.860 1.00 95.25 268 MET A CA 1
ATOM 2179 C C . MET A 1 268 ? 5.808 0.282 -13.627 1.00 95.25 268 MET A C 1
ATOM 2181 O O . MET A 1 268 ? 5.117 0.120 -14.625 1.00 95.25 268 MET A O 1
ATOM 2185 N N . TRP A 1 269 ? 6.615 -0.669 -13.151 1.00 96.75 269 TRP A N 1
ATOM 2186 C CA . TRP A 1 269 ? 6.739 -1.995 -13.756 1.00 96.75 269 TRP A CA 1
ATOM 2187 C C . TRP A 1 269 ? 5.419 -2.757 -13.736 1.00 96.75 269 TRP A C 1
ATOM 2189 O O . TRP A 1 269 ? 4.973 -3.231 -14.782 1.00 96.75 269 TRP A O 1
ATOM 2199 N N . TRP A 1 270 ? 4.736 -2.780 -12.591 1.00 97.50 270 TRP A N 1
ATOM 2200 C CA . TRP A 1 270 ? 3.408 -3.383 -12.514 1.00 97.50 270 TRP A CA 1
ATOM 2201 C C . TRP A 1 270 ? 2.422 -2.705 -13.478 1.00 97.50 270 TRP A C 1
ATOM 2203 O O . TRP A 1 270 ? 1.707 -3.372 -14.226 1.00 97.50 270 TRP A O 1
ATOM 2213 N N . LEU A 1 271 ? 2.413 -1.367 -13.508 1.00 95.25 271 LEU A N 1
ATOM 2214 C CA . LEU A 1 271 ? 1.497 -0.605 -14.355 1.00 95.25 271 LEU A CA 1
ATOM 2215 C C . LEU A 1 271 ? 1.782 -0.800 -15.850 1.00 95.25 271 LEU A C 1
ATOM 2217 O O . LEU A 1 271 ? 0.845 -0.906 -16.635 1.00 95.25 271 LEU A O 1
ATOM 2221 N N . PHE A 1 272 ? 3.054 -0.885 -16.239 1.00 94.81 272 PHE A N 1
ATOM 2222 C CA . PHE A 1 272 ? 3.477 -1.168 -17.609 1.00 94.81 272 PHE A CA 1
ATOM 2223 C C . PHE A 1 272 ? 2.986 -2.536 -18.080 1.00 94.81 272 PHE A C 1
ATOM 2225 O O . PHE A 1 272 ? 2.523 -2.661 -19.211 1.00 94.81 272 PHE A O 1
ATOM 2232 N N . GLN A 1 273 ? 3.046 -3.539 -17.205 1.00 95.44 273 GLN A N 1
ATOM 2233 C CA . GLN A 1 273 ? 2.589 -4.888 -17.510 1.00 95.44 273 GLN A CA 1
ATOM 2234 C C . GLN A 1 273 ? 1.061 -4.968 -17.642 1.00 95.44 273 GLN A C 1
ATOM 2236 O O . GLN A 1 273 ? 0.556 -5.486 -18.635 1.00 95.44 273 GLN A O 1
ATOM 2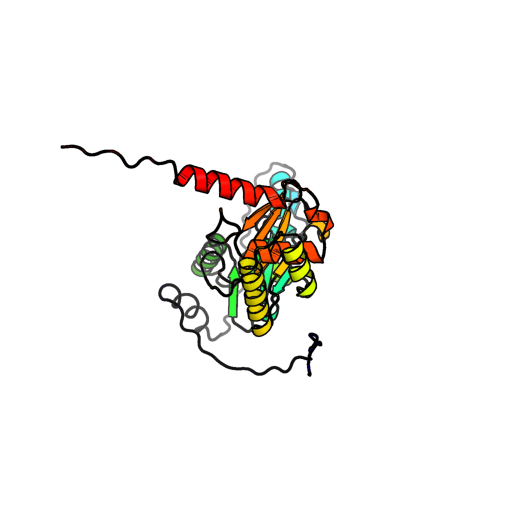241 N N . GLU A 1 274 ? 0.326 -4.455 -16.655 1.00 95.06 274 GLU A N 1
ATOM 2242 C CA . GLU A 1 274 ? -1.112 -4.732 -16.525 1.00 95.06 274 GLU A CA 1
ATOM 2243 C C . GLU A 1 274 ? -2.000 -3.638 -17.131 1.00 95.06 274 GLU A C 1
ATOM 2245 O O . GLU A 1 274 ? -3.097 -3.906 -17.622 1.00 95.06 274 GLU A O 1
ATOM 2250 N N . HIS A 1 275 ? -1.536 -2.388 -17.138 1.00 92.19 275 HIS A N 1
ATOM 2251 C CA . HIS A 1 275 ? -2.287 -1.253 -17.674 1.00 92.19 275 HIS A CA 1
ATOM 2252 C C . HIS A 1 275 ? -1.394 -0.297 -18.484 1.00 92.19 275 HIS A C 1
ATOM 2254 O O . HIS A 1 275 ? -1.370 0.906 -18.201 1.00 92.19 275 HIS A O 1
ATOM 2260 N N . PRO A 1 276 ? -0.719 -0.772 -19.551 1.00 89.00 276 PRO A N 1
ATOM 2261 C CA . PRO A 1 276 ? 0.213 0.043 -20.337 1.00 89.00 276 PRO A CA 1
ATOM 2262 C C . PRO A 1 276 ? -0.424 1.318 -20.904 1.00 89.00 276 PRO A C 1
ATOM 2264 O O . PRO A 1 276 ? 0.259 2.316 -21.108 1.00 89.00 276 PRO A O 1
ATOM 2267 N N . LYS A 1 277 ? -1.747 1.316 -21.122 1.00 87.50 277 LYS A N 1
ATOM 2268 C CA . LYS A 1 277 ? -2.513 2.480 -21.596 1.00 87.50 277 LYS A CA 1
ATOM 2269 C C . LYS A 1 277 ? -2.451 3.682 -20.651 1.00 87.50 277 LYS A C 1
ATOM 2271 O O . LYS A 1 277 ? -2.548 4.810 -21.114 1.00 87.50 277 LYS A O 1
ATOM 2276 N N . LEU A 1 278 ? -2.267 3.451 -19.350 1.00 85.69 278 LEU A N 1
ATOM 2277 C CA . LEU A 1 278 ? -2.173 4.518 -18.351 1.00 85.69 278 LEU A CA 1
ATOM 2278 C C . LEU A 1 278 ? -0.812 5.233 -18.359 1.00 85.69 278 LEU A C 1
ATOM 2280 O O . LEU A 1 278 ? -0.698 6.284 -17.744 1.00 85.69 278 LEU A O 1
ATOM 2284 N N . LEU A 1 279 ? 0.193 4.693 -19.060 1.00 80.62 279 LEU A N 1
ATOM 2285 C CA . LEU A 1 279 ? 1.537 5.272 -19.192 1.00 80.62 279 LEU A CA 1
ATOM 2286 C C . LEU A 1 279 ? 1.758 6.006 -20.531 1.00 80.62 279 LEU A C 1
ATOM 2288 O O . LEU A 1 279 ? 2.875 6.416 -20.826 1.00 80.62 279 LEU A O 1
ATOM 2292 N N . GLN A 1 280 ? 0.734 6.118 -21.385 1.00 63.09 280 GLN A N 1
ATOM 2293 C CA . GLN A 1 280 ? 0.893 6.512 -22.795 1.00 63.09 280 GLN A CA 1
ATOM 2294 C C . GLN A 1 280 ? 1.150 8.005 -23.045 1.00 63.09 280 GLN A C 1
ATOM 2296 O O . GLN A 1 280 ? 1.357 8.376 -24.200 1.00 63.09 280 GLN A O 1
ATOM 2301 N N . ASN A 1 281 ? 1.178 8.864 -22.023 1.00 55.00 281 ASN A N 1
ATOM 2302 C CA . ASN A 1 281 ? 1.560 10.260 -22.224 1.00 55.00 281 ASN A CA 1
ATOM 2303 C C . ASN A 1 281 ? 3.097 10.378 -22.314 1.00 55.00 281 ASN A C 1
ATOM 2305 O O . ASN A 1 281 ? 3.786 10.064 -21.344 1.00 55.00 281 ASN A O 1
ATOM 2309 N N . PRO A 1 282 ? 3.670 10.869 -23.435 1.00 43.28 282 PRO A N 1
ATOM 2310 C CA . PRO A 1 282 ? 5.125 10.954 -23.635 1.00 43.28 282 PRO A CA 1
ATOM 2311 C C . PRO A 1 282 ? 5.864 11.838 -22.616 1.00 43.28 282 PRO A C 1
ATOM 2313 O O . PRO A 1 282 ? 7.082 11.745 -22.484 1.00 43.28 282 PRO A O 1
ATOM 2316 N N . LEU A 1 283 ? 5.132 12.689 -21.891 1.00 46.66 283 LEU A N 1
ATOM 2317 C CA . LEU A 1 283 ? 5.653 13.522 -20.809 1.00 46.66 283 LEU A CA 1
ATOM 2318 C C . LEU A 1 283 ? 5.835 12.736 -19.494 1.00 46.66 283 LEU A C 1
ATOM 2320 O O . LEU A 1 283 ? 6.712 13.082 -18.711 1.00 46.66 283 LEU A O 1
ATOM 2324 N N . ASP A 1 284 ? 5.098 11.642 -19.278 1.00 50.06 284 ASP A N 1
ATOM 2325 C CA . ASP A 1 284 ? 5.030 10.914 -17.995 1.00 50.06 284 ASP A CA 1
ATOM 2326 C C . ASP A 1 284 ? 6.293 10.090 -17.692 1.00 50.06 284 ASP A C 1
ATOM 2328 O O . ASP A 1 284 ? 6.581 9.759 -16.543 1.00 50.06 284 ASP A O 1
ATOM 2332 N N . VAL A 1 285 ? 7.055 9.751 -18.733 1.00 51.28 285 VAL A N 1
ATOM 2333 C CA . VAL A 1 285 ? 8.301 8.972 -18.646 1.00 51.28 285 VAL A CA 1
ATOM 2334 C C . VAL A 1 285 ? 9.534 9.880 -18.707 1.00 51.28 285 VAL A C 1
ATOM 2336 O O . VAL A 1 285 ? 10.554 9.590 -18.080 1.00 51.28 285 VAL A O 1
ATOM 2339 N N . HIS A 1 286 ? 9.451 10.983 -19.458 1.00 45.00 286 HIS A N 1
ATOM 2340 C CA . HIS A 1 286 ? 10.572 11.895 -19.688 1.00 45.00 286 HIS A CA 1
ATOM 2341 C C . HIS A 1 286 ? 10.661 13.048 -18.680 1.00 45.00 286 HIS A C 1
ATOM 2343 O O . HIS A 1 286 ? 11.777 13.501 -18.432 1.00 45.00 286 HIS A O 1
ATOM 2349 N N . ALA A 1 287 ? 9.555 13.489 -18.065 1.00 46.16 287 ALA A N 1
ATOM 2350 C CA . ALA A 1 287 ? 9.567 14.607 -17.115 1.00 46.16 287 ALA A CA 1
ATOM 2351 C C . ALA A 1 287 ? 10.500 14.352 -15.915 1.00 46.16 287 ALA A C 1
ATOM 2353 O O . ALA A 1 287 ? 11.316 15.207 -15.594 1.00 46.16 287 ALA A O 1
ATOM 2354 N N . GLU A 1 288 ? 10.510 13.137 -15.345 1.00 50.12 288 GLU A N 1
ATOM 2355 C CA . GLU A 1 288 ? 11.441 12.806 -14.247 1.00 50.12 288 GLU A CA 1
ATOM 2356 C C . GLU A 1 288 ? 12.922 12.783 -14.689 1.00 50.12 288 GLU A C 1
ATOM 2358 O O . GLU A 1 288 ? 13.808 12.890 -13.846 1.00 50.12 288 GLU A O 1
ATOM 2363 N N . ARG A 1 289 ? 13.227 12.635 -15.988 1.00 49.16 289 ARG A N 1
ATOM 2364 C CA . ARG A 1 289 ? 14.614 12.642 -16.498 1.00 49.16 289 ARG A CA 1
ATOM 2365 C C . ARG A 1 289 ? 15.126 14.053 -16.783 1.00 49.16 289 ARG A C 1
ATOM 2367 O O . ARG A 1 289 ? 16.331 14.269 -16.689 1.00 49.16 289 ARG A O 1
ATOM 2374 N N . VAL A 1 290 ? 14.234 14.974 -17.146 1.00 46.62 290 VAL A N 1
ATOM 2375 C CA . VAL A 1 290 ? 14.568 16.377 -17.429 1.00 46.62 290 VAL A CA 1
ATOM 2376 C C . VAL A 1 290 ? 14.787 17.147 -16.126 1.00 46.62 290 VAL A C 1
ATOM 2378 O O . VAL A 1 290 ? 15.824 17.791 -16.001 1.00 46.62 290 VAL A O 1
ATOM 2381 N N . ASP A 1 291 ? 13.929 16.959 -15.116 1.00 45.03 291 ASP A N 1
ATOM 2382 C CA . ASP A 1 291 ? 14.076 17.611 -13.802 1.00 45.03 291 ASP A CA 1
ATOM 2383 C C . ASP A 1 291 ? 15.423 17.266 -13.125 1.00 45.03 291 ASP A C 1
ATOM 2385 O O . ASP A 1 291 ? 16.087 18.125 -12.549 1.00 45.03 291 ASP A O 1
ATOM 2389 N N . VAL A 1 292 ? 15.887 16.014 -13.256 1.00 49.78 292 VAL A N 1
ATOM 2390 C CA . VAL A 1 292 ? 17.184 15.562 -12.709 1.00 49.78 292 VAL A CA 1
ATOM 2391 C C . VAL A 1 292 ? 18.373 16.180 -13.455 1.00 49.78 292 VAL A C 1
ATOM 2393 O O . VAL A 1 292 ? 19.410 16.445 -12.851 1.00 49.78 292 VAL A O 1
ATOM 2396 N N . LEU A 1 293 ? 18.257 16.404 -14.767 1.00 47.59 293 LEU A N 1
ATOM 2397 C CA . LEU A 1 293 ? 19.320 17.030 -15.557 1.00 47.59 293 LEU A CA 1
ATOM 2398 C C . LEU A 1 293 ? 19.418 18.533 -15.277 1.00 47.59 293 LEU A C 1
ATOM 2400 O O . LEU A 1 293 ? 20.531 19.046 -15.196 1.00 47.59 293 LEU A O 1
ATOM 2404 N N . GLU A 1 294 ? 18.294 19.224 -15.088 1.00 46.72 294 GLU A N 1
ATOM 2405 C CA . GLU A 1 294 ? 18.281 20.651 -14.747 1.00 46.72 294 GLU A CA 1
ATOM 2406 C C . GLU A 1 294 ? 18.838 20.910 -13.335 1.00 46.72 294 GLU A C 1
ATOM 2408 O O . GLU A 1 294 ? 19.679 21.795 -13.171 1.00 46.72 294 GLU A O 1
ATOM 2413 N N . GLU A 1 295 ? 18.496 20.090 -12.332 1.00 50.78 295 GLU A N 1
ATOM 2414 C CA . GLU A 1 295 ? 19.026 20.249 -10.965 1.00 50.78 295 GLU A CA 1
ATOM 2415 C C . GLU A 1 295 ? 20.531 19.929 -10.859 1.00 50.78 295 GLU A C 1
ATOM 2417 O O . GLU A 1 295 ? 21.271 20.672 -10.215 1.00 50.78 295 GLU A O 1
ATOM 2422 N N . VAL A 1 296 ? 21.030 18.885 -11.539 1.00 52.00 296 VAL A N 1
ATOM 2423 C CA . VAL A 1 296 ? 22.477 18.564 -11.556 1.00 52.00 296 VAL A CA 1
ATOM 2424 C C . VAL A 1 296 ? 23.295 19.656 -12.256 1.00 52.00 296 VAL A C 1
ATOM 2426 O O . VAL A 1 296 ? 24.473 19.844 -11.946 1.00 52.00 296 VAL A O 1
ATOM 2429 N N . VAL A 1 297 ? 22.696 20.379 -13.204 1.00 53.31 297 VAL A N 1
ATOM 2430 C CA . VAL A 1 297 ? 23.332 21.532 -13.855 1.00 53.31 297 VAL A CA 1
ATOM 2431 C C . VAL A 1 297 ? 23.334 22.752 -12.927 1.00 53.31 297 VAL A C 1
ATOM 2433 O O . VAL A 1 297 ? 24.342 23.455 -12.879 1.00 53.31 297 VAL A O 1
ATOM 2436 N N . MET A 1 298 ? 22.278 22.962 -12.134 1.00 52.38 298 MET A N 1
ATOM 2437 C CA . MET A 1 298 ? 22.213 24.051 -11.150 1.00 52.38 298 MET A CA 1
ATOM 2438 C C . MET A 1 298 ? 23.185 23.863 -9.973 1.00 52.38 298 MET A C 1
ATOM 2440 O O . MET A 1 298 ? 23.840 24.827 -9.580 1.00 52.38 298 MET A O 1
ATOM 2444 N N . ASP A 1 299 ? 23.364 22.639 -9.464 1.00 49.38 299 ASP A N 1
ATOM 2445 C CA . ASP A 1 299 ? 24.325 22.349 -8.380 1.00 49.38 299 ASP A CA 1
ATOM 2446 C C . ASP A 1 299 ? 25.792 22.521 -8.821 1.00 49.38 299 ASP A C 1
ATOM 2448 O O . ASP A 1 299 ? 26.670 22.796 -8.004 1.00 49.38 299 ASP A O 1
ATOM 2452 N N . LYS A 1 300 ? 26.074 22.414 -10.126 1.00 51.94 300 LYS A N 1
ATOM 2453 C CA . LYS A 1 300 ? 27.418 22.611 -10.702 1.00 51.94 300 LYS A CA 1
ATOM 2454 C C . LYS A 1 300 ? 27.753 24.064 -11.049 1.00 51.94 300 LYS A C 1
ATOM 2456 O O . LYS A 1 300 ? 28.863 24.323 -11.506 1.00 51.94 300 LYS A O 1
ATOM 2461 N N . MET A 1 301 ? 26.821 24.999 -10.860 1.00 47.62 301 MET A N 1
ATOM 2462 C CA . MET A 1 301 ? 26.988 26.417 -11.206 1.00 47.62 301 MET A CA 1
ATOM 2463 C C . MET A 1 301 ? 27.223 27.335 -9.999 1.00 47.62 301 MET A C 1
ATOM 2465 O O . MET A 1 301 ? 27.207 28.552 -10.163 1.00 47.62 301 MET A O 1
ATOM 2469 N N . SER A 1 302 ? 27.492 26.790 -8.810 1.00 40.78 302 SER A N 1
ATOM 2470 C CA . SER A 1 302 ? 28.003 27.594 -7.692 1.00 40.78 302 SER A CA 1
ATOM 2471 C C . SER A 1 302 ? 29.491 27.892 -7.933 1.00 40.78 302 SER A C 1
ATOM 2473 O O . SER A 1 302 ? 30.276 26.944 -7.937 1.00 40.78 302 SER A O 1
ATOM 2475 N N . PRO A 1 303 ? 29.914 29.150 -8.170 1.00 47.78 303 PRO A N 1
ATOM 2476 C CA . PRO A 1 303 ? 31.330 29.472 -8.271 1.00 47.78 303 PRO A CA 1
ATOM 2477 C C . PRO A 1 303 ? 31.930 29.432 -6.866 1.00 47.78 303 PRO A C 1
ATOM 2479 O O . PRO A 1 303 ? 31.406 30.082 -5.957 1.00 47.78 303 PRO A O 1
ATOM 2482 N N . ASP A 1 304 ? 33.016 28.676 -6.700 1.00 43.91 304 ASP A N 1
ATOM 2483 C CA . ASP A 1 304 ? 33.895 28.793 -5.541 1.00 43.91 304 ASP A CA 1
ATOM 2484 C C . ASP A 1 304 ? 34.311 30.262 -5.402 1.00 43.91 304 ASP A C 1
ATOM 2486 O O . ASP A 1 304 ? 34.853 30.862 -6.329 1.00 43.91 304 ASP A O 1
ATOM 2490 N N . GLY A 1 305 ? 33.955 30.860 -4.265 1.00 41.97 305 GLY A N 1
ATOM 2491 C CA . GLY A 1 305 ? 34.293 32.237 -3.941 1.00 41.97 305 GLY A CA 1
ATOM 2492 C C . GLY A 1 305 ? 35.799 32.382 -3.782 1.00 41.97 305 GLY A C 1
ATOM 2493 O O . GLY A 1 305 ? 36.403 31.705 -2.951 1.00 41.97 305 GLY A O 1
ATOM 2494 N N . ASP A 1 306 ? 36.357 33.270 -4.597 1.00 44.75 306 ASP A N 1
ATOM 2495 C CA . ASP A 1 306 ? 37.766 33.621 -4.655 1.00 44.75 306 ASP A CA 1
ATOM 2496 C C . ASP A 1 306 ? 38.338 34.124 -3.317 1.00 44.75 306 ASP A C 1
ATOM 2498 O O . ASP A 1 306 ? 37.663 34.757 -2.498 1.00 44.75 306 ASP A O 1
ATOM 2502 N N . ASP A 1 307 ? 39.631 33.835 -3.175 1.00 48.97 307 ASP A N 1
ATOM 2503 C CA . ASP A 1 307 ? 40.599 34.265 -2.170 1.00 48.97 307 ASP A CA 1
ATOM 2504 C C . ASP A 1 307 ? 40.401 35.684 -1.606 1.00 48.97 307 ASP A C 1
ATOM 2506 O O . ASP A 1 307 ? 40.283 36.669 -2.337 1.00 48.97 307 ASP A O 1
ATOM 2510 N N . LEU A 1 308 ? 40.535 35.799 -0.281 1.00 45.75 308 LEU A N 1
ATOM 2511 C CA . LEU A 1 308 ? 40.895 37.049 0.389 1.00 45.75 308 LEU A CA 1
ATOM 2512 C C . LEU A 1 308 ? 42.272 36.890 1.040 1.00 45.75 308 LEU A C 1
ATOM 2514 O O . LEU A 1 308 ? 42.424 36.177 2.036 1.00 45.75 308 LEU A O 1
ATOM 2518 N N . CYS A 1 309 ? 43.252 37.578 0.453 1.00 48.03 309 CYS A N 1
ATOM 2519 C CA . CYS A 1 309 ? 44.465 38.045 1.115 1.00 48.03 309 CYS A CA 1
ATOM 2520 C C . CYS A 1 309 ? 44.239 39.415 1.769 1.00 48.03 309 CYS A C 1
ATOM 2522 O O . CYS A 1 309 ? 43.396 40.195 1.268 1.00 48.03 309 CYS A O 1
#

Foldseek 3Di:
DDDDDDDDDDDDDDDDDDDDDDDDPDPPPPLVVPPPDDDDDDDDDDDDDDDDDDDDDDPQPFDAAPPPRDTDSDPVVSVVCCCVVVVLQQWAWEQQWPPQQKIWTAPDSDDDRFIWIFGDDPVVSDGDTLDPVQVVVLVVCVVVVRNPDHDSNSVSCVVHDDHDDDDAQDLVLLVVCVVVVLDDPVLSVVLVVLQVVCVVVVHGQKDKDACVVSVDDRQKIKIWGADCDCDSQCPSRTWMWIAGLVPLDIATSDPPGLADDSRNVNVVSSCCVPPVVSNPDPCNRCVNVVSVVVVVVVVVPDDDDDDDD

Secondary structure (DSSP, 8-state):
---------------------PPPTTSTTTTSSTTS-------------------------PEEPTTT--EESSHHHHHHHHHHHHSGGGS--EEEETTTTEEEEES-SSSS--EEEEEEETTTTEEEES-HHHHHHHHHHHHTT-TT---HHHHHGGGPBPP-PPPPPPHHHHHHHHHTTSS-HHHHHHHHHHHHHHHHTTS-SEEEE-GGGGT---SEEEEEEE-S--STT-TTSEEEEEEETTTTEEEESSS-SSS--HHHHHHHHHHHHH-GGGG--THHHHHHHHHHHHHHHHHTT-PPPP---

Organism: Cyprinus carpio (NCBI:txid7962)

Nearest PDB structures (foldseek):
  7k5j-assembly4_L  TM=2.693E-01  e=1.702E+00  Saccharomyces cerevisiae S288C
  4lmg-assembly1_A  TM=2.508E-01  e=4.077E+00  Saccharomyces cerevisiae S288C
  6nya-assembly2_F  TM=2.576E-01  e=4.580E+00  Saccharomyces cerevisiae S288C

Solvent-accessible surface area (backbone atoms only — not comparable to full-atom values): 19507 Å² total; per-residue (Å²): 138,86,83,88,80,81,94,69,92,73,83,89,75,93,76,90,78,92,74,91,79,85,70,81,91,87,67,69,75,69,72,66,64,75,76,76,77,76,87,88,75,94,76,91,79,84,89,80,84,83,80,81,87,74,94,70,97,64,96,65,79,59,43,61,39,93,88,78,64,55,73,22,81,41,70,68,55,35,53,50,46,46,48,70,76,65,39,56,87,73,57,68,27,40,38,71,32,78,89,75,30,30,30,38,30,50,69,44,98,60,80,76,67,51,72,36,51,32,34,57,35,79,92,77,72,39,83,46,64,71,49,66,72,46,52,56,51,31,51,55,35,33,75,72,77,39,69,85,51,68,40,77,70,64,56,37,56,82,67,42,44,78,70,69,86,64,85,77,86,53,68,70,55,54,52,50,38,40,76,70,66,76,36,54,74,67,56,48,50,52,44,54,51,53,41,51,52,24,52,76,70,70,44,68,36,58,36,81,46,70,45,47,87,72,85,37,80,61,56,48,44,34,30,46,26,55,60,94,40,76,44,94,61,16,72,81,34,36,29,51,34,37,37,30,68,85,76,44,47,73,48,51,57,51,92,58,63,88,53,94,40,68,64,56,52,48,52,49,51,50,38,52,67,78,44,45,79,73,62,68,53,78,59,45,72,45,50,73,57,50,57,55,53,54,50,59,51,56,71,70,64,68,75,83,79,77,87,82,131

pLDDT: mean 73.23, std 25.46, range [21.03, 97.94]

Sequence (309 aa):
MLNELPCLVRRWRLQLNHQSILFPNRWSNVVTEYYHTVELQPTMVLSENQQTDNEDKTPGNKSACQKCGIFFTTTSNLRRHERLQHGQDQQPMLCVDAKNAIYVTPKDLHGPRVPIHIRKSFTLQILLCELEECWDFMKALAQSGNPGKECRHLVRTNHAQHYVPPPPLSISSLEEMSHKHLLSASEKHACQEMNSRACLEGVDCVYPIFWGKHDLSERCVYFSVYTDLKDKWCQFGRTRVSFDTKSGSWKCLCEHKRIPCIHKRLSMWWLFQEHPKLLQNPLDVHAERVDVLEEVVMDKMSPDGDDLC

InterPro domains:
  IPR013087 Zinc finger C2H2-type [PS00028] (65-86)
  IPR013087 Zinc finger C2H2-type [PS50157] (63-91)